Protein AF-A0A0H1B875-F1 (afdb_monomer)

Sequence (228 aa):
MAQLRRIASRLDGTASMSPNTEYAKPYLASLSTAKDALRDPAKSSTPISKKVLSEIFSDNTGLTDAVPGAARPYVLTTFRNNVAAISLDDPQSITKGVLALCDRVRDVDLFGLGICLENREGRPALVRLVTRDLIEARQQQAEQHLERQRAKEQQRRKELEKLEKGKMSPLEMFRTNEFKRLNSSLPGPSDYIVDGVFSIITWNLALLVSYSQPISEAEEMSFPDVGA

Foldseek 3Di:
DVVVVVVVVVVVPDPDPPPLNVLVVLLVLLQLQLLCQLLVCLVVPDQDDPVSNVVSVVVSVVSQVPDPPVSRPPLVVVLVVQLVVPPDPDSVVNSVSSVVSSCCSQPPVQVVVQWHWQDDPPDGTDIDGHDPVNVVVVVVVVVVVVVVVVVVVVVVVVVVVVVVVVPDDPVVVCVDPVNVVVVVPDDDPVVPPPPVVVVVVVVVVVVVVPPDDDDDDDDDDDDDDDDD

Mean predicted aligned error: 17.8 Å

Nearest PDB structures (foldseek):
  5m4y-assembly1_A  TM=2.889E-01  e=3.962E+00  Saccharomyces cerevisiae S288C
  5m4y-assembly3_E  TM=2.858E-01  e=5.311E+00  Saccharomyces cerevisiae S288C
  5lg4-assembly1_A  TM=3.156E-01  e=8.004E+00  Saccharomyces cerevisiae S288C

Secondary structure (DSSP, 8-state):
-HHHHHHHTTSSS-----HHHHHHHHHHHHHHHHHHHHHHHHHTTPPPPHHHHHHHHHHTTTTTTTS-TTSS-HHHHHHHHHHHH---S-HHHHHHHHHHHHHHIIIIIHHHTTEEEEEETTEEEEEEEPPHHHHHHHHHHHHHHHHHHHHHHHHHHHHHHHHHHHHS-HHHHTTSHHHHHHHHHSPPTTTTHHHHHHHHHHHHHHHHHTT-----------------

Structure (mmCIF, N/CA/C/O backbone):
data_AF-A0A0H1B875-F1
#
_entry.id   AF-A0A0H1B875-F1
#
loop_
_atom_site.group_PDB
_atom_site.id
_atom_site.type_symbol
_atom_site.label_atom_id
_atom_site.label_alt_id
_atom_site.label_comp_id
_atom_site.label_asym_id
_atom_site.label_entity_id
_atom_site.label_seq_id
_atom_site.pdbx_PDB_ins_code
_atom_site.Cartn_x
_atom_site.Cartn_y
_atom_site.Cartn_z
_atom_site.occupancy
_atom_site.B_iso_or_equiv
_atom_site.auth_seq_id
_atom_site.auth_comp_id
_atom_site.auth_asym_id
_atom_site.auth_atom_id
_atom_site.pdbx_PDB_model_num
ATOM 1 N N . MET A 1 1 ? -33.260 -19.668 -41.330 1.00 52.97 1 MET A N 1
ATOM 2 C CA . MET A 1 1 ? -32.751 -20.090 -40.001 1.00 52.97 1 MET A CA 1
ATOM 3 C C . MET A 1 1 ? -31.384 -20.796 -40.023 1.00 52.97 1 MET A C 1
ATOM 5 O O . MET A 1 1 ? -30.679 -20.702 -39.030 1.00 52.97 1 MET A O 1
ATOM 9 N N . ALA A 1 2 ? -30.946 -21.450 -41.114 1.00 53.59 2 ALA A N 1
ATOM 10 C CA . ALA A 1 2 ? -29.645 -22.147 -41.144 1.00 53.59 2 ALA A CA 1
ATOM 11 C C . ALA A 1 2 ? -28.411 -21.244 -41.389 1.00 53.59 2 ALA A C 1
ATOM 13 O O . ALA A 1 2 ? -27.310 -21.590 -40.971 1.00 53.59 2 ALA A O 1
ATOM 14 N N . GLN A 1 3 ? -28.571 -20.071 -42.017 1.00 52.66 3 GLN A N 1
ATOM 15 C CA . GLN A 1 3 ? -27.433 -19.182 -42.307 1.00 52.66 3 GLN A CA 1
ATOM 16 C C . GLN A 1 3 ? -26.970 -18.328 -41.115 1.00 52.66 3 GLN A C 1
ATOM 18 O O . GLN A 1 3 ? -25.795 -17.983 -41.040 1.00 52.66 3 GLN A O 1
ATOM 23 N N . LEU A 1 4 ? -27.841 -18.067 -40.134 1.00 49.88 4 LEU A N 1
ATOM 24 C CA . LEU A 1 4 ? -27.489 -17.265 -38.953 1.00 49.88 4 LEU A CA 1
ATOM 25 C C . LEU A 1 4 ? -26.620 -18.031 -37.936 1.00 49.88 4 LEU A C 1
ATOM 27 O O . LEU A 1 4 ? -25.826 -17.417 -37.231 1.00 49.88 4 LEU A O 1
ATOM 31 N N . ARG A 1 5 ? -26.670 -19.374 -37.910 1.00 54.28 5 ARG A N 1
ATOM 32 C CA . ARG A 1 5 ? -25.776 -20.186 -37.056 1.00 54.28 5 ARG A CA 1
ATOM 33 C C . ARG A 1 5 ? -24.321 -20.199 -37.532 1.00 54.28 5 ARG A C 1
ATOM 35 O O . ARG A 1 5 ? -23.424 -20.304 -36.705 1.00 54.28 5 ARG A O 1
ATOM 42 N N . ARG A 1 6 ? -24.078 -20.059 -38.841 1.00 51.22 6 ARG A N 1
ATOM 43 C CA . ARG A 1 6 ? -22.721 -20.078 -39.420 1.00 51.22 6 ARG A CA 1
ATOM 44 C C . ARG A 1 6 ? -21.946 -18.781 -39.144 1.00 51.22 6 ARG A C 1
ATOM 46 O O . ARG A 1 6 ? -20.720 -18.790 -39.171 1.00 51.22 6 ARG A O 1
ATOM 53 N N . ILE A 1 7 ? -22.654 -17.685 -38.863 1.00 51.84 7 ILE A N 1
ATOM 54 C CA . ILE A 1 7 ? -22.049 -16.416 -38.434 1.00 51.84 7 ILE A CA 1
ATOM 55 C C . ILE A 1 7 ? -21.687 -16.485 -36.942 1.00 51.84 7 ILE A C 1
ATOM 57 O O . ILE A 1 7 ? -20.599 -16.060 -36.569 1.00 51.84 7 ILE A O 1
ATOM 61 N N . ALA A 1 8 ? -22.534 -17.107 -36.112 1.00 50.22 8 ALA A N 1
ATOM 62 C CA . ALA A 1 8 ? -22.271 -17.272 -34.680 1.00 50.22 8 ALA A CA 1
ATOM 63 C C . ALA A 1 8 ? -21.038 -18.152 -34.394 1.00 50.22 8 ALA A C 1
ATOM 65 O O . ALA A 1 8 ? -20.195 -17.773 -33.592 1.00 50.22 8 ALA A O 1
ATOM 66 N N . SER A 1 9 ? -20.848 -19.261 -35.121 1.00 49.34 9 SER A N 1
ATOM 67 C CA . SER A 1 9 ? -19.682 -20.143 -34.924 1.00 49.34 9 SER A CA 1
ATOM 68 C C . SER A 1 9 ? -18.353 -19.570 -35.439 1.00 49.34 9 SER A C 1
ATOM 70 O O . SER A 1 9 ? -17.318 -20.217 -35.312 1.00 49.34 9 SER A O 1
ATOM 72 N N . ARG A 1 10 ? -18.367 -18.392 -36.079 1.00 46.91 10 ARG A N 1
ATOM 73 C CA . ARG A 1 10 ? -17.162 -17.715 -36.586 1.00 46.91 10 ARG A CA 1
ATOM 74 C C . ARG A 1 10 ? -16.617 -16.666 -35.612 1.00 46.91 10 ARG A C 1
ATOM 76 O O . ARG A 1 10 ? -15.534 -16.146 -35.858 1.00 46.91 10 ARG A O 1
ATOM 83 N N . LEU A 1 11 ? -17.344 -16.373 -34.531 1.00 49.38 11 LEU A N 1
ATOM 84 C CA . LEU A 1 11 ? -16.954 -15.388 -33.517 1.00 49.38 11 LEU A CA 1
ATOM 85 C C . LEU A 1 11 ? -16.210 -15.999 -32.315 1.00 49.38 11 LEU A C 1
ATOM 87 O O . LEU A 1 11 ? -15.581 -15.255 -31.573 1.00 49.38 11 LEU A O 1
ATOM 91 N N . ASP A 1 12 ? -16.175 -17.328 -32.184 1.00 45.97 12 ASP A N 1
ATOM 92 C CA . ASP A 1 12 ? -15.502 -18.010 -31.063 1.00 45.97 12 ASP A CA 1
ATOM 93 C C . ASP A 1 12 ? -14.027 -18.383 -31.343 1.00 45.97 12 ASP A C 1
ATOM 95 O O . ASP A 1 12 ? -13.384 -19.049 -30.537 1.00 45.97 12 ASP A O 1
ATOM 99 N N . GLY A 1 13 ? -13.465 -17.977 -32.489 1.00 46.09 13 GLY A N 1
ATOM 100 C CA . GLY A 1 13 ? -12.175 -18.497 -32.972 1.00 46.09 13 GLY A CA 1
ATOM 101 C C . GLY A 1 13 ? -10.940 -17.622 -32.754 1.00 46.09 13 GLY A C 1
ATOM 102 O O . GLY A 1 13 ? -9.831 -18.144 -32.728 1.00 46.09 13 GLY A O 1
ATOM 103 N N . THR A 1 14 ? -11.084 -16.308 -32.597 1.00 45.50 14 THR A N 1
ATOM 104 C CA . THR A 1 14 ? -9.949 -15.399 -32.373 1.00 45.50 14 THR A CA 1
ATOM 105 C C . THR A 1 14 ? -10.450 -14.176 -31.623 1.00 45.50 14 THR A C 1
ATOM 107 O O . THR A 1 14 ? -10.724 -13.135 -32.222 1.00 45.50 14 THR A O 1
ATOM 110 N N . ALA A 1 15 ? -10.585 -14.291 -30.301 1.00 44.59 15 ALA A N 1
ATOM 111 C CA . ALA A 1 15 ? -10.550 -13.111 -29.452 1.00 44.59 15 ALA A CA 1
ATOM 112 C C . ALA A 1 15 ? -9.170 -12.479 -29.654 1.00 44.59 15 ALA A C 1
ATOM 114 O O . ALA A 1 15 ? -8.168 -12.905 -29.082 1.00 44.59 15 ALA A O 1
ATOM 115 N N . SER A 1 16 ? -9.134 -11.526 -30.580 1.00 42.84 16 SER A N 1
ATOM 116 C CA . SER A 1 16 ? -8.031 -10.632 -30.861 1.00 42.84 16 SER A CA 1
ATOM 117 C C . SER A 1 16 ? -7.380 -10.221 -29.550 1.00 42.84 16 SER A C 1
ATOM 119 O O . SER A 1 16 ? -8.004 -9.548 -28.724 1.00 42.84 16 SER A O 1
ATOM 121 N N . MET A 1 17 ? -6.127 -10.626 -29.370 1.00 44.22 17 MET A N 1
ATOM 122 C CA . MET A 1 17 ? -5.219 -9.994 -28.431 1.00 44.22 17 MET A CA 1
ATOM 123 C C . MET A 1 17 ? -5.308 -8.497 -28.732 1.00 44.22 17 MET A C 1
ATOM 125 O O . MET A 1 17 ? -4.966 -8.072 -29.834 1.00 44.22 17 MET A O 1
ATOM 129 N N . SER A 1 18 ? -5.933 -7.729 -27.837 1.00 49.12 18 SER A N 1
ATOM 130 C CA . SER A 1 18 ? -6.211 -6.325 -28.122 1.00 49.12 18 SER A CA 1
ATOM 131 C C . SER A 1 18 ? -4.885 -5.634 -28.473 1.00 49.12 18 SER A C 1
ATOM 133 O O . SER A 1 18 ? -3.899 -5.875 -27.770 1.00 49.12 18 SER A O 1
ATOM 135 N N . PRO A 1 19 ? -4.814 -4.805 -29.532 1.00 46.91 19 PRO A N 1
ATOM 136 C CA . PRO A 1 19 ? -3.560 -4.172 -29.951 1.00 46.91 19 PRO A CA 1
ATOM 137 C C . PRO A 1 19 ? -2.889 -3.405 -28.799 1.00 46.91 19 PRO A C 1
ATOM 139 O O . PRO A 1 19 ? -1.669 -3.356 -28.702 1.00 46.91 19 PRO A O 1
ATOM 142 N N . ASN A 1 20 ? -3.677 -2.921 -27.836 1.00 55.94 20 ASN A N 1
ATOM 143 C CA . ASN A 1 20 ? -3.205 -2.242 -26.630 1.00 55.94 20 ASN A CA 1
ATOM 144 C C . ASN A 1 20 ? -2.382 -3.132 -25.676 1.00 55.94 20 ASN A C 1
ATOM 146 O O . ASN A 1 20 ? -1.564 -2.617 -24.914 1.00 55.94 20 ASN A O 1
ATOM 150 N N . THR A 1 21 ? -2.564 -4.456 -25.693 1.00 61.94 21 THR A N 1
ATOM 151 C CA . THR A 1 21 ? -1.859 -5.369 -24.780 1.00 61.94 21 THR A CA 1
ATOM 152 C C . THR A 1 21 ? -0.384 -5.523 -25.145 1.00 61.94 21 THR A C 1
ATOM 154 O O . THR A 1 21 ? 0.445 -5.645 -24.245 1.00 61.94 21 THR A O 1
ATOM 157 N N . GLU A 1 22 ? -0.023 -5.508 -26.432 1.00 64.75 22 GLU A N 1
ATOM 158 C CA . GLU A 1 22 ? 1.384 -5.642 -26.842 1.00 64.75 22 GLU A CA 1
ATOM 159 C C . GLU A 1 22 ? 2.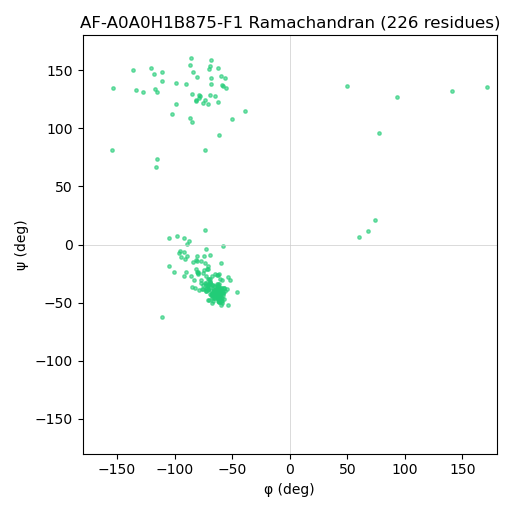204 -4.399 -26.503 1.00 64.75 22 GLU A C 1
ATOM 161 O O . GLU A 1 22 ? 3.310 -4.529 -25.980 1.00 64.75 22 GLU A O 1
ATOM 166 N N . TYR A 1 23 ? 1.626 -3.209 -26.677 1.00 72.38 23 TYR A N 1
ATOM 167 C CA . TYR A 1 23 ? 2.275 -1.956 -26.292 1.00 72.38 23 TYR A CA 1
ATOM 168 C C . TYR A 1 23 ? 2.389 -1.789 -24.773 1.00 72.38 23 TYR A C 1
ATOM 170 O O . TYR A 1 23 ? 3.348 -1.190 -24.306 1.00 72.38 23 TYR A O 1
ATOM 178 N N . ALA A 1 24 ? 1.467 -2.343 -23.976 1.00 75.12 24 ALA A N 1
ATOM 179 C CA . ALA A 1 24 ? 1.481 -2.194 -22.516 1.00 75.12 24 ALA A CA 1
ATOM 180 C C . ALA A 1 24 ? 2.583 -3.009 -21.808 1.00 75.12 24 ALA A C 1
ATOM 182 O O . ALA A 1 24 ? 3.120 -2.570 -20.789 1.00 75.12 24 ALA A O 1
ATOM 183 N N . LYS A 1 25 ? 2.939 -4.188 -22.338 1.00 79.50 25 LYS A N 1
ATOM 184 C CA . LYS A 1 25 ? 3.943 -5.101 -21.753 1.00 79.50 25 LYS A CA 1
ATOM 185 C C . LYS A 1 25 ? 5.304 -4.442 -21.462 1.00 79.50 25 LYS A C 1
ATOM 187 O O . LYS A 1 25 ? 5.754 -4.562 -20.320 1.00 79.50 25 LYS A O 1
ATOM 192 N N . PRO A 1 26 ? 5.963 -3.746 -22.413 1.00 81.44 26 PRO A N 1
ATOM 193 C CA . PRO A 1 26 ? 7.256 -3.111 -22.151 1.00 81.44 26 PRO A CA 1
ATOM 194 C C . PRO A 1 26 ? 7.161 -2.028 -21.074 1.00 81.44 26 PRO A C 1
ATOM 196 O O . PRO A 1 26 ? 8.059 -1.914 -20.241 1.00 81.44 26 PRO A O 1
ATOM 199 N N . TYR A 1 27 ? 6.054 -1.283 -21.014 1.00 79.44 27 TYR A N 1
ATOM 200 C CA . TYR A 1 27 ? 5.882 -0.281 -19.968 1.00 79.44 27 TYR A CA 1
ATOM 201 C C . TYR A 1 27 ? 5.700 -0.901 -18.590 1.00 79.44 27 TYR A C 1
ATOM 203 O O . TYR A 1 27 ? 6.311 -0.424 -17.637 1.00 79.44 27 TYR A O 1
ATOM 211 N N . LEU A 1 28 ? 4.903 -1.964 -18.473 1.00 82.56 28 LEU A N 1
ATOM 212 C CA . LEU A 1 28 ? 4.731 -2.680 -17.209 1.00 82.56 28 LEU A CA 1
ATOM 213 C C . LEU A 1 28 ? 6.051 -3.285 -16.730 1.00 82.56 28 LEU A C 1
ATOM 215 O O . LEU A 1 28 ? 6.360 -3.191 -15.545 1.00 82.56 28 LEU A O 1
ATOM 219 N N . ALA A 1 29 ? 6.851 -3.835 -17.648 1.00 82.75 29 ALA A N 1
ATOM 220 C CA . ALA A 1 29 ? 8.193 -4.313 -17.338 1.00 82.75 29 ALA A CA 1
ATOM 221 C C . ALA A 1 29 ? 9.087 -3.166 -16.840 1.00 82.75 29 ALA A C 1
ATOM 223 O O . ALA A 1 29 ? 9.666 -3.280 -15.766 1.00 82.75 29 ALA A O 1
ATOM 224 N N . SER A 1 30 ? 9.123 -2.029 -17.547 1.00 84.19 30 SER A N 1
ATOM 225 C CA . SER A 1 30 ? 9.913 -0.859 -17.130 1.00 84.19 30 SER A CA 1
ATOM 226 C C . SER A 1 30 ? 9.472 -0.288 -15.777 1.00 84.19 30 SER A C 1
ATOM 228 O O . SER A 1 30 ? 10.308 0.046 -14.943 1.00 84.19 30 SER A O 1
ATOM 230 N N . LEU A 1 31 ? 8.160 -0.230 -15.524 1.00 84.75 31 LEU A N 1
ATOM 231 C CA . LEU A 1 31 ? 7.590 0.231 -14.263 1.00 84.75 31 LEU A CA 1
ATOM 232 C C . LEU A 1 31 ? 7.948 -0.731 -13.129 1.00 84.75 31 LEU A C 1
ATOM 234 O O . LEU A 1 31 ? 8.318 -0.279 -12.049 1.00 84.75 31 LEU A O 1
ATOM 238 N N . SER A 1 32 ? 7.858 -2.043 -13.374 1.00 86.50 32 SER A N 1
ATOM 239 C CA . SER A 1 32 ? 8.252 -3.052 -12.393 1.00 86.50 32 SER A CA 1
ATOM 240 C C . SER A 1 32 ? 9.731 -2.933 -12.057 1.00 86.50 32 SER A C 1
ATOM 242 O O . SER A 1 32 ? 10.054 -2.839 -10.879 1.00 86.50 32 SER A O 1
ATOM 244 N N . THR A 1 33 ? 10.606 -2.860 -13.065 1.00 86.19 33 THR A N 1
ATOM 245 C CA . THR A 1 33 ? 12.055 -2.715 -12.874 1.00 86.19 33 THR A CA 1
ATOM 246 C C . THR A 1 33 ? 12.394 -1.441 -12.107 1.00 86.19 33 THR A C 1
ATOM 248 O O . THR A 1 33 ? 13.113 -1.510 -11.116 1.00 86.19 33 THR A O 1
ATOM 251 N N . ALA A 1 34 ? 11.833 -0.291 -12.496 1.00 84.06 34 ALA A N 1
ATOM 252 C CA . ALA A 1 34 ? 12.068 0.975 -11.802 1.00 84.06 34 ALA A CA 1
ATOM 253 C C . ALA A 1 34 ? 11.581 0.931 -10.343 1.00 84.06 34 ALA A C 1
ATOM 255 O O . ALA A 1 34 ? 12.259 1.407 -9.437 1.00 84.06 34 ALA A O 1
ATOM 256 N N . LYS A 1 35 ? 10.414 0.327 -10.094 1.00 85.94 35 LYS A N 1
ATOM 257 C CA . LYS A 1 35 ? 9.855 0.173 -8.746 1.00 85.94 35 LYS A CA 1
ATOM 258 C C . LYS A 1 35 ? 10.688 -0.792 -7.892 1.00 85.94 35 LYS A C 1
ATOM 260 O O . LYS A 1 35 ? 10.937 -0.495 -6.726 1.00 85.94 35 LYS A O 1
ATOM 265 N N . ASP A 1 36 ? 11.120 -1.925 -8.443 1.00 86.00 36 ASP A N 1
ATOM 266 C CA . ASP A 1 36 ? 11.951 -2.907 -7.735 1.00 86.00 36 ASP A CA 1
ATOM 267 C C . ASP A 1 36 ? 13.343 -2.316 -7.420 1.00 86.00 36 ASP A C 1
ATOM 269 O O . ASP A 1 36 ? 13.780 -2.377 -6.271 1.00 86.00 36 ASP A O 1
ATOM 273 N N . ALA A 1 37 ? 13.949 -1.582 -8.364 1.00 84.44 37 ALA A N 1
ATOM 274 C CA . ALA A 1 37 ? 15.217 -0.868 -8.171 1.00 84.44 37 ALA A CA 1
ATOM 275 C C . ALA A 1 37 ? 15.172 0.192 -7.056 1.00 84.44 37 ALA A C 1
ATOM 277 O O . ALA A 1 37 ? 16.186 0.447 -6.415 1.00 84.44 37 ALA A O 1
ATOM 278 N N . LEU A 1 38 ? 14.010 0.800 -6.791 1.00 84.00 38 LEU A N 1
ATOM 279 C CA . LEU A 1 38 ? 13.820 1.715 -5.658 1.00 84.00 38 LEU A CA 1
ATOM 280 C C . LEU A 1 38 ? 13.523 0.988 -4.343 1.00 84.00 38 LEU A C 1
ATOM 282 O O . LEU A 1 38 ? 13.848 1.479 -3.262 1.00 84.00 38 LEU A O 1
ATOM 286 N N . ARG A 1 39 ? 12.868 -0.171 -4.420 1.00 84.88 39 ARG A N 1
ATOM 287 C CA . ARG A 1 39 ? 12.392 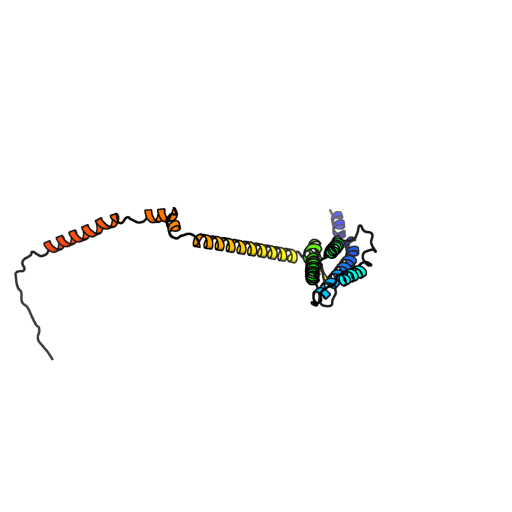-0.910 -3.249 1.00 84.88 39 ARG A CA 1
ATOM 288 C C . ARG A 1 39 ? 13.483 -1.758 -2.606 1.00 84.88 39 ARG A C 1
ATOM 290 O O . ARG A 1 39 ? 13.515 -1.855 -1.382 1.00 84.88 39 ARG A O 1
ATOM 297 N N . ASP A 1 40 ? 14.357 -2.363 -3.397 1.00 84.38 40 ASP A N 1
ATOM 298 C CA . ASP A 1 40 ? 15.460 -3.186 -2.900 1.00 84.38 40 ASP A CA 1
ATOM 299 C C . ASP A 1 40 ? 16.451 -2.406 -2.014 1.00 84.38 40 ASP A C 1
ATOM 301 O O . ASP A 1 40 ? 16.675 -2.847 -0.882 1.00 84.38 40 ASP A O 1
ATOM 305 N N . PRO A 1 41 ? 16.951 -1.211 -2.401 1.00 81.88 41 PRO A N 1
ATOM 306 C CA . PRO A 1 41 ? 17.798 -0.406 -1.517 1.00 81.88 41 PRO A CA 1
ATOM 307 C C . PRO A 1 41 ? 17.033 0.146 -0.305 1.00 81.88 41 PRO A C 1
ATOM 309 O O . PRO A 1 41 ? 17.616 0.365 0.755 1.00 81.88 41 PRO A O 1
ATOM 312 N N . ALA A 1 42 ? 15.717 0.351 -0.428 1.00 81.69 42 ALA A N 1
ATOM 313 C CA . ALA A 1 42 ? 14.889 0.791 0.693 1.00 81.69 42 ALA A CA 1
ATOM 314 C C . ALA A 1 42 ? 14.714 -0.307 1.757 1.00 81.69 42 ALA A C 1
ATOM 316 O O . ALA A 1 42 ? 14.560 -0.004 2.940 1.00 81.69 42 ALA A O 1
ATOM 317 N N . LYS A 1 43 ? 14.743 -1.584 1.353 1.00 81.81 43 LYS A N 1
ATOM 318 C CA . LYS A 1 43 ? 14.670 -2.733 2.268 1.00 81.81 43 LYS A CA 1
ATOM 319 C C . LYS A 1 43 ? 15.987 -3.008 2.985 1.00 81.81 43 LYS A C 1
ATOM 321 O O . LYS A 1 43 ? 15.952 -3.479 4.117 1.00 81.81 43 LYS A O 1
ATOM 326 N N . SER A 1 44 ? 17.133 -2.716 2.370 1.00 77.75 44 SER A N 1
ATOM 327 C CA . SER A 1 44 ? 18.459 -3.011 2.936 1.00 77.75 44 SER A CA 1
ATOM 328 C C . SER A 1 44 ? 18.879 -2.097 4.099 1.00 77.75 44 SER A C 1
ATOM 330 O O . SER A 1 44 ? 20.037 -2.115 4.500 1.00 77.75 44 SER A O 1
ATOM 332 N N . SER A 1 45 ? 17.960 -1.307 4.673 1.00 65.44 45 SER A N 1
ATOM 333 C CA . SER A 1 45 ? 18.185 -0.379 5.798 1.00 65.44 45 SER A CA 1
ATOM 334 C C . SER A 1 45 ? 19.228 0.728 5.549 1.00 65.44 45 SER A C 1
ATOM 336 O O . SER A 1 45 ? 19.547 1.496 6.459 1.00 65.44 45 SER A O 1
ATOM 338 N N . THR A 1 46 ? 19.745 0.852 4.327 1.00 70.75 46 THR A N 1
ATOM 339 C CA . THR A 1 46 ? 20.693 1.893 3.924 1.00 70.75 46 THR A CA 1
ATOM 340 C C . THR A 1 46 ? 19.945 3.170 3.526 1.00 70.75 46 THR A C 1
ATOM 342 O O . THR A 1 46 ? 19.018 3.088 2.717 1.00 70.75 46 THR A O 1
ATOM 345 N N . PRO A 1 47 ? 20.311 4.354 4.053 1.00 66.06 47 PRO A N 1
ATOM 346 C CA . PRO A 1 47 ? 19.646 5.608 3.707 1.00 66.06 47 PRO A CA 1
ATOM 347 C C . PRO A 1 47 ? 19.811 5.914 2.214 1.00 66.06 47 PRO A C 1
ATOM 349 O O . PRO A 1 47 ? 20.930 6.021 1.711 1.00 66.06 47 PRO A O 1
ATOM 352 N N . ILE A 1 48 ? 18.693 6.068 1.504 1.00 71.56 48 ILE A N 1
ATOM 353 C CA . ILE A 1 48 ? 18.703 6.392 0.078 1.00 71.56 48 ILE A CA 1
ATOM 354 C C . ILE A 1 48 ? 19.069 7.870 -0.084 1.00 71.56 48 ILE A C 1
ATOM 356 O O . ILE A 1 48 ? 18.393 8.757 0.433 1.00 71.56 48 ILE A O 1
ATOM 360 N N . SER A 1 49 ? 20.143 8.143 -0.826 1.00 72.00 49 SER A N 1
ATOM 361 C CA . SER A 1 49 ? 20.508 9.504 -1.223 1.00 72.00 49 SER A CA 1
ATOM 362 C C . SER A 1 49 ? 19.739 9.932 -2.474 1.00 72.00 49 SER A C 1
ATOM 364 O O . SER A 1 49 ? 19.506 9.132 -3.380 1.00 72.00 49 SER A O 1
ATOM 366 N N . LYS A 1 50 ? 19.439 11.231 -2.587 1.00 72.81 50 LYS A N 1
ATOM 367 C CA . LYS A 1 50 ? 18.851 11.851 -3.787 1.00 72.81 50 LYS A CA 1
ATOM 368 C C . LYS A 1 50 ? 19.628 11.532 -5.076 1.00 72.81 50 LYS A C 1
ATOM 370 O O . LYS A 1 50 ? 19.017 11.416 -6.132 1.00 72.81 50 LYS A O 1
ATOM 375 N N . LYS A 1 51 ? 20.951 11.335 -4.980 1.00 76.12 51 LYS A N 1
ATOM 376 C CA . LYS A 1 51 ? 21.814 10.955 -6.114 1.00 76.12 51 LYS A CA 1
ATOM 377 C C . LYS A 1 51 ? 21.467 9.572 -6.673 1.00 76.12 51 LYS A C 1
ATOM 379 O O . LYS A 1 51 ? 21.330 9.423 -7.882 1.00 76.12 51 LYS A O 1
ATOM 384 N N . VAL A 1 52 ? 21.244 8.607 -5.781 1.00 77.81 52 VAL A N 1
ATOM 385 C CA . VAL A 1 52 ? 20.863 7.231 -6.133 1.00 77.81 52 VAL A CA 1
ATOM 386 C C . VAL A 1 52 ? 19.496 7.224 -6.813 1.00 77.81 52 VAL A C 1
ATOM 388 O O . VAL A 1 52 ? 19.309 6.550 -7.818 1.00 77.81 52 VAL A O 1
ATOM 391 N N . LEU A 1 53 ? 18.554 8.039 -6.324 1.00 75.62 53 LEU A N 1
ATOM 392 C CA . LEU A 1 53 ? 17.256 8.199 -6.980 1.00 75.62 53 LEU A CA 1
ATOM 393 C C . LEU A 1 53 ? 17.420 8.723 -8.412 1.00 75.62 53 LEU A C 1
ATOM 395 O O . LEU A 1 53 ? 16.911 8.104 -9.341 1.00 75.62 53 LEU A O 1
ATOM 399 N N . SER A 1 54 ? 18.153 9.823 -8.615 1.00 76.25 54 SER A N 1
ATOM 400 C CA . SER A 1 54 ? 18.350 10.392 -9.958 1.00 76.25 54 SER A CA 1
ATOM 401 C C . SER A 1 54 ? 19.072 9.452 -10.930 1.00 76.25 54 SER A C 1
ATOM 403 O O . SER A 1 54 ? 18.754 9.456 -12.118 1.00 76.25 54 SER A O 1
ATOM 405 N N . GLU A 1 55 ? 20.004 8.636 -10.438 1.00 80.81 55 GLU A N 1
ATOM 406 C CA . GLU A 1 55 ? 20.730 7.640 -11.232 1.00 80.81 55 GLU A CA 1
ATOM 407 C C . GLU A 1 55 ? 19.789 6.520 -11.698 1.00 80.81 55 GLU A C 1
ATOM 409 O O . GLU A 1 55 ? 19.634 6.308 -12.900 1.00 80.81 55 GLU A O 1
ATOM 414 N N . ILE A 1 56 ? 19.015 5.937 -10.772 1.00 77.19 56 ILE A N 1
ATOM 415 C CA . ILE A 1 56 ? 18.015 4.901 -11.083 1.00 77.19 56 ILE A CA 1
ATOM 416 C C . ILE A 1 56 ? 17.006 5.393 -12.131 1.00 77.19 56 ILE A C 1
ATOM 418 O O . ILE A 1 56 ? 16.618 4.641 -13.026 1.00 77.19 56 ILE A O 1
ATOM 422 N N . PHE A 1 57 ? 16.563 6.651 -12.058 1.00 71.31 57 PHE A N 1
ATOM 423 C CA . PHE A 1 57 ? 15.640 7.181 -13.067 1.00 71.31 57 PHE A CA 1
ATOM 424 C C . PHE A 1 57 ? 16.294 7.411 -14.425 1.00 71.31 57 PHE A C 1
ATOM 426 O O . PHE A 1 57 ? 15.626 7.169 -15.430 1.00 71.31 57 PHE A O 1
ATOM 433 N N . SER A 1 58 ? 17.562 7.827 -14.455 1.00 72.69 58 SER A N 1
ATOM 434 C CA . SER A 1 58 ? 18.309 8.074 -15.695 1.00 72.69 58 SER A CA 1
ATOM 435 C C . SER A 1 58 ? 18.513 6.784 -16.497 1.00 72.69 58 SER A C 1
ATOM 437 O O . SER A 1 58 ? 18.302 6.768 -17.713 1.00 72.69 58 SER A O 1
ATOM 439 N N . ASP A 1 59 ? 18.789 5.673 -15.815 1.00 69.44 59 ASP A N 1
ATOM 440 C CA . ASP A 1 59 ? 18.970 4.360 -16.449 1.00 69.44 59 ASP A CA 1
ATOM 441 C C . ASP A 1 59 ? 17.661 3.799 -17.030 1.00 69.44 59 ASP A C 1
ATOM 443 O O . ASP A 1 59 ? 17.643 3.138 -18.069 1.00 69.44 59 ASP A O 1
ATOM 447 N N . ASN A 1 60 ? 16.526 4.112 -16.399 1.00 64.19 60 ASN A N 1
ATOM 448 C 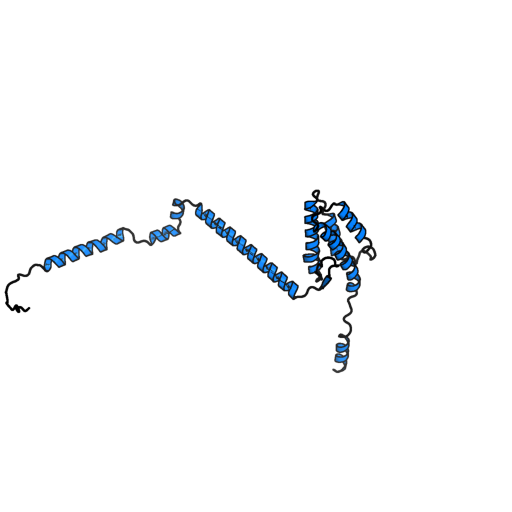CA . ASN A 1 60 ? 15.205 3.630 -16.811 1.00 64.19 60 ASN A CA 1
ATOM 449 C C . ASN A 1 60 ? 14.495 4.551 -17.831 1.00 64.19 60 ASN A C 1
ATOM 451 O O . ASN A 1 60 ? 13.370 4.260 -18.254 1.00 64.19 60 ASN A O 1
ATOM 455 N N . THR A 1 61 ? 15.111 5.666 -18.246 1.00 57.19 61 THR A N 1
ATOM 456 C CA . THR A 1 61 ? 14.527 6.616 -19.217 1.00 57.19 61 THR A CA 1
ATOM 457 C C . THR A 1 61 ? 14.514 6.073 -20.647 1.00 57.19 61 THR A C 1
ATOM 459 O O . THR A 1 61 ? 13.515 6.237 -21.356 1.00 57.19 61 THR A O 1
ATOM 462 N N . GLY A 1 62 ? 15.567 5.348 -21.042 1.00 55.66 62 GLY A N 1
ATOM 463 C CA . GLY A 1 62 ? 15.797 4.927 -22.431 1.00 55.66 62 GLY A CA 1
ATOM 464 C C . GLY A 1 62 ? 14.720 4.011 -23.023 1.00 55.66 62 GLY A C 1
ATOM 465 O O . GLY A 1 62 ? 14.477 4.039 -24.225 1.00 55.66 62 GLY A O 1
ATOM 466 N N . LEU A 1 63 ? 14.003 3.251 -22.190 1.00 50.81 63 LEU A N 1
ATOM 467 C CA . LEU A 1 63 ? 12.940 2.339 -22.635 1.00 50.81 63 LEU A CA 1
ATOM 468 C C . LEU A 1 63 ? 11.595 3.042 -22.896 1.00 50.81 63 LEU A C 1
ATOM 470 O O . LEU A 1 63 ? 10.695 2.457 -23.492 1.00 50.81 63 LEU A O 1
ATOM 474 N N . THR A 1 64 ? 11.436 4.291 -22.447 1.00 54.78 64 THR A N 1
ATOM 475 C CA . THR A 1 64 ? 10.133 4.984 -22.408 1.00 54.78 64 THR A CA 1
ATOM 476 C C . THR A 1 64 ? 9.952 6.042 -23.491 1.00 54.78 64 THR A C 1
ATOM 478 O O . THR A 1 64 ? 8.818 6.412 -23.798 1.00 54.78 64 THR A O 1
ATOM 481 N N . ASP A 1 65 ? 11.052 6.498 -24.094 1.00 56.81 65 ASP A N 1
ATOM 482 C CA . ASP A 1 65 ? 11.053 7.531 -25.136 1.00 56.81 65 ASP A CA 1
ATOM 483 C C . ASP A 1 65 ? 10.898 6.969 -26.557 1.00 56.81 65 ASP A C 1
ATOM 485 O O . ASP A 1 65 ? 10.617 7.720 -27.487 1.00 56.81 65 ASP A O 1
ATOM 489 N N . ALA A 1 66 ? 10.983 5.646 -26.722 1.00 54.53 66 ALA A N 1
ATOM 490 C CA . ALA A 1 66 ? 10.868 4.969 -28.015 1.00 54.53 66 ALA A CA 1
ATOM 491 C C . ALA A 1 66 ? 9.452 5.000 -28.634 1.00 54.53 66 ALA A C 1
ATOM 493 O O . ALA A 1 66 ? 9.282 4.621 -29.790 1.00 54.53 66 ALA A O 1
ATOM 494 N N . VAL A 1 67 ? 8.429 5.447 -27.895 1.00 52.34 67 VAL A N 1
ATOM 495 C CA . VAL A 1 67 ? 7.041 5.527 -28.375 1.00 52.34 67 VAL A CA 1
ATOM 496 C C . VAL A 1 67 ? 6.495 6.945 -28.141 1.00 52.34 67 VAL A C 1
ATOM 498 O O . VAL A 1 67 ? 6.634 7.475 -27.030 1.00 52.34 67 VAL A O 1
ATOM 501 N N . PRO A 1 68 ? 5.872 7.581 -29.154 1.00 52.78 68 PRO A N 1
ATOM 502 C CA . PRO A 1 68 ? 5.406 8.962 -29.072 1.00 52.78 68 PRO A CA 1
ATOM 503 C C . PRO A 1 68 ? 4.386 9.178 -27.942 1.00 52.78 68 PRO A C 1
ATOM 505 O O . PRO A 1 68 ? 3.558 8.319 -27.635 1.00 52.78 68 PRO A O 1
ATOM 508 N N . GLY A 1 69 ? 4.463 10.363 -27.324 1.00 53.44 69 GLY A N 1
ATOM 509 C CA . GLY A 1 69 ? 3.910 10.720 -26.008 1.00 53.44 69 GLY A CA 1
ATOM 510 C C . GLY A 1 69 ? 2.402 10.562 -25.773 1.00 53.44 69 GLY A C 1
ATOM 511 O O . GLY A 1 69 ? 1.963 10.788 -24.651 1.00 53.44 69 GLY A O 1
ATOM 512 N N . ALA A 1 70 ? 1.620 10.133 -26.764 1.00 53.31 70 ALA A N 1
ATOM 513 C CA . ALA A 1 70 ? 0.200 9.815 -26.600 1.00 53.31 70 ALA A CA 1
ATOM 514 C C . ALA A 1 70 ? -0.054 8.408 -26.014 1.00 53.31 70 ALA A C 1
ATOM 516 O O . ALA A 1 70 ? -1.119 8.171 -25.454 1.00 53.31 70 ALA A O 1
ATOM 517 N N . ALA A 1 71 ? 0.912 7.484 -26.113 1.00 54.53 71 ALA A N 1
ATOM 518 C CA . ALA A 1 71 ? 0.759 6.090 -25.668 1.00 54.53 71 ALA A CA 1
ATOM 519 C C . ALA A 1 71 ? 1.478 5.762 -24.344 1.00 54.53 71 ALA A C 1
ATOM 521 O O . ALA A 1 71 ? 1.501 4.605 -23.922 1.00 54.53 71 ALA A O 1
ATOM 522 N N . ARG A 1 72 ? 2.072 6.757 -23.664 1.00 64.88 72 ARG A N 1
ATOM 523 C CA . ARG A 1 72 ? 2.698 6.520 -22.354 1.00 64.88 72 ARG A CA 1
ATOM 524 C C . ARG A 1 72 ? 1.614 6.231 -21.317 1.00 64.88 72 ARG A C 1
ATOM 526 O O . ARG A 1 72 ? 0.689 7.035 -21.181 1.00 64.88 72 ARG A O 1
ATOM 533 N N . PRO A 1 73 ? 1.720 5.139 -20.543 1.00 74.38 73 PRO A N 1
ATOM 534 C CA . PRO A 1 73 ? 0.736 4.865 -19.513 1.00 74.38 73 PRO A CA 1
ATOM 535 C C . PRO A 1 73 ? 0.806 5.949 -18.442 1.00 74.38 73 PRO A C 1
ATOM 537 O O . PRO A 1 73 ? 1.867 6.211 -17.872 1.00 74.38 73 PRO A O 1
ATOM 540 N N . TYR A 1 74 ? -0.351 6.541 -18.148 1.00 80.81 74 TYR A N 1
ATOM 541 C CA . TYR A 1 74 ? -0.531 7.586 -17.138 1.00 80.81 74 TYR A CA 1
ATOM 542 C C . TYR A 1 74 ? 0.176 7.257 -15.811 1.00 80.81 74 TYR A C 1
ATOM 544 O O . TYR A 1 74 ? 0.854 8.113 -15.249 1.00 80.81 74 TYR A O 1
ATOM 552 N N . VAL A 1 75 ? 0.107 5.992 -15.378 1.00 82.31 75 VAL A N 1
ATOM 553 C CA . VAL A 1 75 ? 0.710 5.482 -14.132 1.00 82.31 75 VAL A CA 1
ATOM 554 C C . VAL A 1 75 ? 2.227 5.683 -14.063 1.00 82.31 75 VAL A C 1
ATOM 556 O O . VAL A 1 75 ? 2.766 5.994 -13.005 1.00 82.31 75 VAL A O 1
ATOM 559 N N . LEU A 1 76 ? 2.944 5.531 -15.179 1.00 82.12 76 LEU A N 1
ATOM 560 C CA . LEU A 1 76 ? 4.399 5.694 -15.184 1.00 82.12 76 LEU A CA 1
ATOM 561 C C . LEU A 1 76 ? 4.791 7.170 -15.049 1.00 82.12 76 LEU A C 1
ATOM 563 O O . LEU A 1 76 ? 5.729 7.507 -14.327 1.00 82.12 76 LEU A O 1
ATOM 567 N N . THR A 1 77 ? 4.051 8.052 -15.720 1.00 83.62 77 THR A N 1
ATOM 568 C CA . THR A 1 77 ? 4.263 9.501 -15.643 1.00 83.62 77 THR A CA 1
ATOM 569 C C . THR A 1 77 ? 3.937 10.030 -14.249 1.00 83.62 77 THR A C 1
ATOM 571 O O . THR A 1 77 ? 4.729 10.780 -13.681 1.00 83.62 77 THR A O 1
ATOM 574 N N . THR A 1 78 ? 2.815 9.613 -13.654 1.00 85.94 78 THR A N 1
ATOM 575 C CA . THR A 1 78 ? 2.462 10.016 -12.284 1.00 85.94 78 THR A CA 1
ATOM 576 C C . THR A 1 78 ? 3.463 9.495 -11.266 1.00 85.94 78 THR A C 1
ATOM 578 O O . THR A 1 78 ? 3.857 10.248 -10.382 1.00 85.94 78 THR A O 1
ATOM 581 N N . PHE A 1 79 ? 3.933 8.253 -11.407 1.00 86.19 79 PHE A N 1
ATOM 582 C CA . PHE A 1 79 ? 4.972 7.704 -10.540 1.00 86.19 79 PHE A CA 1
ATOM 583 C C . PHE A 1 79 ? 6.257 8.536 -10.592 1.00 86.19 79 PHE A C 1
ATOM 585 O O . PHE A 1 79 ? 6.758 8.946 -9.547 1.00 86.19 79 PHE A O 1
ATOM 592 N N . ARG A 1 80 ? 6.742 8.869 -11.795 1.00 82.56 80 ARG A N 1
ATOM 593 C CA . ARG A 1 80 ? 7.922 9.732 -11.972 1.00 82.56 80 ARG A CA 1
ATOM 594 C C . ARG A 1 80 ? 7.733 11.104 -11.328 1.00 82.56 80 ARG A C 1
ATOM 596 O O . ARG A 1 80 ? 8.603 11.548 -10.585 1.00 82.56 80 ARG A O 1
ATOM 603 N N . ASN A 1 81 ? 6.584 11.738 -11.555 1.00 86.00 81 ASN A N 1
ATOM 604 C CA . ASN A 1 81 ? 6.279 13.047 -10.974 1.00 86.00 81 ASN A CA 1
ATOM 605 C C . ASN A 1 81 ? 6.212 12.990 -9.442 1.00 86.00 81 ASN A C 1
ATOM 607 O O . ASN A 1 81 ? 6.749 13.864 -8.769 1.00 86.00 81 ASN A O 1
ATOM 611 N N . ASN A 1 82 ? 5.599 11.942 -8.888 1.00 85.94 82 ASN A N 1
ATOM 612 C CA . ASN A 1 82 ? 5.492 11.754 -7.446 1.00 85.94 82 ASN A CA 1
ATOM 613 C C . ASN A 1 82 ? 6.861 11.525 -6.805 1.00 85.94 82 ASN A C 1
ATOM 615 O O . ASN A 1 82 ? 7.125 12.076 -5.743 1.00 85.94 82 ASN A O 1
ATOM 619 N N . VAL A 1 83 ? 7.744 10.754 -7.444 1.00 83.50 83 VAL A N 1
ATOM 620 C CA . VAL A 1 83 ? 9.097 10.535 -6.918 1.00 83.50 83 VAL A CA 1
ATOM 621 C C . VAL A 1 83 ? 9.951 11.799 -7.042 1.00 83.50 83 VAL A C 1
ATOM 623 O O . VAL A 1 83 ? 10.667 12.127 -6.102 1.00 83.50 83 VAL A O 1
ATOM 626 N N . ALA A 1 84 ? 9.820 12.569 -8.128 1.00 81.81 84 ALA A N 1
ATOM 627 C CA . ALA A 1 84 ? 10.464 13.881 -8.249 1.00 81.81 84 ALA A CA 1
ATOM 628 C C . ALA A 1 84 ? 9.977 14.876 -7.177 1.00 81.81 84 ALA A C 1
ATOM 630 O O . ALA A 1 84 ? 10.757 15.688 -6.674 1.00 81.81 84 ALA A O 1
ATOM 631 N N . ALA A 1 85 ? 8.702 14.782 -6.787 1.00 82.75 85 ALA A N 1
ATOM 632 C CA . ALA A 1 85 ? 8.126 15.575 -5.705 1.00 82.75 85 ALA A CA 1
ATOM 633 C C . ALA A 1 85 ? 8.624 15.159 -4.306 1.00 82.75 85 ALA A C 1
ATOM 635 O O . ALA A 1 85 ? 8.539 15.966 -3.380 1.00 82.75 85 ALA A O 1
ATOM 636 N N . ILE A 1 86 ? 9.192 13.955 -4.132 1.00 77.12 86 ILE A N 1
ATOM 637 C CA . ILE A 1 86 ? 9.906 13.577 -2.902 1.00 77.12 86 ILE A CA 1
ATOM 638 C C . ILE A 1 86 ? 11.257 14.305 -2.890 1.00 77.12 86 ILE A C 1
ATOM 640 O O . ILE A 1 86 ? 12.304 13.770 -3.244 1.00 77.12 86 ILE A O 1
ATOM 644 N N . SER A 1 87 ? 11.223 15.567 -2.477 1.00 63.09 87 SER A N 1
ATOM 645 C CA . SER A 1 87 ? 12.398 16.392 -2.192 1.00 63.09 87 SER A CA 1
ATOM 646 C C . SER A 1 87 ? 12.404 16.752 -0.709 1.00 63.09 87 SER A C 1
ATOM 648 O O . SER A 1 87 ? 12.191 17.900 -0.341 1.00 63.09 87 SER A O 1
ATOM 650 N N . LEU A 1 88 ? 12.585 15.743 0.143 1.00 66.56 88 LEU A N 1
ATOM 651 C CA . LEU A 1 88 ? 12.684 15.913 1.594 1.00 66.56 88 LEU A CA 1
ATOM 652 C C . LEU A 1 88 ? 14.162 15.904 1.999 1.00 66.56 88 LEU A C 1
ATOM 654 O O . LEU A 1 88 ? 14.931 15.103 1.474 1.00 66.56 88 LEU A O 1
ATOM 658 N N . ASP A 1 89 ? 14.551 16.782 2.923 1.00 68.12 89 ASP A N 1
ATOM 659 C CA . ASP A 1 89 ? 15.953 16.971 3.334 1.00 68.12 89 ASP A CA 1
ATOM 660 C C . ASP A 1 89 ? 16.499 15.826 4.212 1.00 68.12 89 ASP A C 1
ATOM 662 O O . ASP A 1 89 ? 17.711 15.672 4.355 1.00 68.12 89 ASP A O 1
ATOM 666 N N . ASP A 1 90 ? 15.617 14.994 4.778 1.00 77.31 90 ASP A N 1
ATOM 667 C CA . ASP A 1 90 ? 15.983 13.866 5.640 1.00 77.31 90 ASP A CA 1
ATOM 668 C C . ASP A 1 90 ? 15.985 12.528 4.868 1.00 77.31 90 ASP A C 1
ATOM 670 O O . ASP A 1 90 ? 14.928 12.104 4.377 1.00 77.31 90 ASP A O 1
ATOM 674 N N . PRO A 1 91 ? 17.120 11.800 4.803 1.00 76.62 91 PRO A N 1
ATOM 675 C CA . PRO A 1 91 ? 17.208 10.513 4.113 1.00 76.62 91 PRO A CA 1
ATOM 676 C C . PRO A 1 91 ? 16.245 9.446 4.651 1.00 76.62 91 PRO A C 1
ATOM 678 O O . PRO A 1 91 ? 15.790 8.593 3.890 1.00 76.62 91 PRO A O 1
ATOM 681 N N . GLN A 1 92 ? 15.895 9.474 5.942 1.00 78.44 92 GLN A N 1
ATOM 682 C CA . GLN A 1 92 ? 14.945 8.508 6.513 1.00 78.44 92 GLN A CA 1
ATOM 683 C C . GLN A 1 92 ? 13.516 8.762 6.021 1.00 78.44 92 GLN A C 1
ATOM 685 O O . GLN A 1 92 ? 12.761 7.827 5.735 1.00 78.44 92 GLN A O 1
ATOM 690 N N . SER A 1 93 ? 13.154 10.036 5.890 1.00 80.25 93 SER A N 1
ATOM 691 C CA . SER A 1 93 ? 11.866 10.46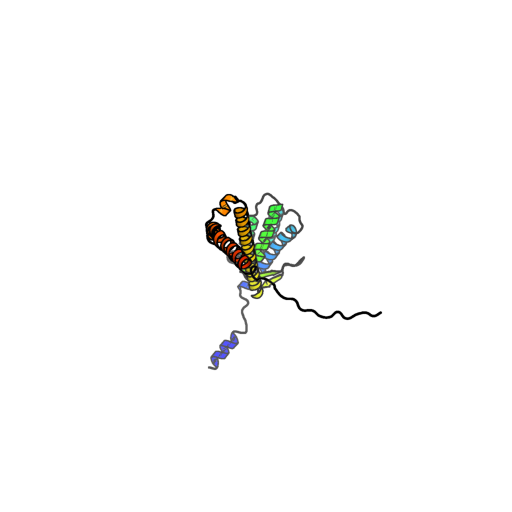2 5.350 1.00 80.25 93 SER A CA 1
ATOM 692 C C . SER A 1 93 ? 11.735 10.118 3.863 1.00 80.25 93 SER A C 1
ATOM 694 O O . SER A 1 93 ? 10.689 9.629 3.429 1.00 80.25 93 SER A O 1
ATOM 696 N N . ILE A 1 94 ? 12.825 10.261 3.098 1.00 82.56 94 ILE A N 1
ATOM 697 C CA . ILE A 1 94 ? 12.893 9.857 1.686 1.00 82.56 94 ILE A CA 1
ATOM 698 C C . ILE A 1 94 ? 12.608 8.359 1.534 1.00 82.56 94 ILE A C 1
ATOM 700 O O . ILE A 1 94 ? 11.733 7.987 0.753 1.00 82.56 94 ILE A O 1
ATOM 704 N N . THR A 1 95 ? 13.275 7.497 2.309 1.00 84.62 95 THR A N 1
ATOM 705 C CA . THR A 1 95 ? 13.064 6.039 2.240 1.00 84.62 95 THR A CA 1
ATOM 706 C C . THR A 1 95 ? 11.606 5.664 2.514 1.00 84.62 95 THR A C 1
ATOM 708 O O . THR A 1 95 ? 11.019 4.870 1.777 1.00 84.62 95 THR A O 1
ATOM 711 N N . LYS A 1 96 ? 10.980 6.273 3.531 1.00 86.75 96 LYS A N 1
ATOM 712 C CA . LYS A 1 96 ? 9.558 6.046 3.844 1.00 86.75 96 LYS A CA 1
ATOM 713 C C . LYS A 1 96 ? 8.637 6.522 2.721 1.00 86.75 96 LYS A C 1
ATOM 715 O O . LYS A 1 96 ? 7.706 5.805 2.363 1.00 86.75 96 LYS A O 1
ATOM 720 N N . GLY A 1 97 ? 8.907 7.698 2.151 1.00 86.75 97 GLY A N 1
ATOM 721 C CA . GLY A 1 97 ? 8.146 8.239 1.025 1.00 86.75 97 GLY A CA 1
ATOM 722 C C . GLY A 1 97 ? 8.227 7.345 -0.214 1.00 86.75 97 GLY A C 1
ATOM 723 O O . GLY A 1 97 ? 7.203 7.040 -0.819 1.00 86.75 97 GLY A O 1
ATOM 724 N N . VAL A 1 98 ? 9.425 6.862 -0.552 1.00 86.62 98 VAL A N 1
ATOM 725 C CA . VAL A 1 98 ? 9.650 5.958 -1.691 1.00 86.62 98 VAL A CA 1
ATOM 726 C C . VAL A 1 98 ? 8.921 4.629 -1.491 1.00 86.62 98 VAL A C 1
ATOM 728 O O . VAL A 1 98 ? 8.223 4.180 -2.398 1.00 86.62 98 VAL A O 1
ATOM 731 N N . LEU A 1 99 ? 9.013 4.023 -0.301 1.00 88.00 99 LEU A N 1
ATOM 732 C CA . LEU A 1 99 ? 8.279 2.793 0.016 1.00 88.00 99 LEU A CA 1
ATOM 733 C C . LEU A 1 99 ? 6.762 2.990 -0.101 1.00 88.00 99 LEU A C 1
ATOM 735 O O . LEU A 1 99 ? 6.095 2.186 -0.751 1.00 88.00 99 LEU A O 1
ATOM 739 N N . ALA A 1 100 ? 6.239 4.093 0.440 1.00 90.06 100 ALA A N 1
ATOM 740 C CA . ALA A 1 100 ? 4.821 4.425 0.347 1.00 90.06 100 ALA A CA 1
ATOM 741 C C . ALA A 1 100 ? 4.361 4.642 -1.106 1.00 90.06 100 ALA A C 1
ATOM 743 O O . ALA A 1 100 ? 3.261 4.225 -1.472 1.00 90.06 100 ALA A O 1
ATOM 744 N N . LEU A 1 101 ? 5.195 5.250 -1.958 1.00 89.12 101 LEU A N 1
ATOM 745 C CA . LEU A 1 101 ? 4.897 5.374 -3.387 1.00 89.12 101 LEU A CA 1
ATOM 746 C C . LEU A 1 101 ? 4.905 4.020 -4.101 1.00 89.12 101 LEU A C 1
ATOM 748 O O . LEU A 1 101 ? 4.011 3.761 -4.906 1.00 89.12 101 LEU A O 1
ATOM 752 N N . CYS A 1 102 ? 5.868 3.147 -3.803 1.00 88.31 102 CYS A N 1
ATOM 753 C CA . CYS A 1 102 ? 5.911 1.797 -4.366 1.00 88.31 102 CYS A CA 1
ATOM 754 C C . CYS A 1 102 ? 4.667 0.978 -3.982 1.00 88.31 102 CYS A C 1
ATOM 756 O O . CYS A 1 102 ? 4.107 0.283 -4.835 1.00 88.31 102 CYS A O 1
ATOM 758 N N . ASP A 1 103 ? 4.213 1.084 -2.730 1.00 90.06 103 ASP A N 1
ATOM 759 C CA . ASP A 1 103 ? 2.976 0.447 -2.272 1.00 90.06 103 ASP A CA 1
ATOM 760 C C . ASP A 1 103 ? 1.746 1.063 -2.957 1.00 90.06 103 ASP A C 1
ATOM 762 O O . ASP A 1 103 ? 0.903 0.326 -3.461 1.00 90.06 103 ASP A O 1
ATOM 766 N N . ARG A 1 104 ? 1.676 2.395 -3.100 1.00 89.69 104 ARG A N 1
ATOM 767 C CA . ARG A 1 104 ? 0.586 3.072 -3.828 1.00 89.69 104 ARG A CA 1
ATOM 768 C C . ARG A 1 104 ? 0.462 2.592 -5.274 1.00 89.69 104 ARG A C 1
ATOM 770 O O . ARG A 1 104 ? -0.646 2.283 -5.711 1.00 89.69 104 ARG A O 1
ATOM 777 N N . VAL A 1 105 ? 1.572 2.498 -6.006 1.00 88.56 105 VAL A N 1
ATOM 778 C CA . VAL A 1 105 ? 1.549 2.036 -7.404 1.00 88.56 105 VAL A CA 1
ATOM 779 C C . VAL A 1 105 ? 1.033 0.603 -7.494 1.00 88.56 105 VAL A C 1
ATOM 781 O O . VAL A 1 105 ? 0.201 0.305 -8.348 1.00 88.56 105 VAL A O 1
ATOM 784 N N . ARG A 1 106 ? 1.489 -0.289 -6.605 1.00 86.69 106 ARG A N 1
ATOM 785 C CA . ARG A 1 106 ? 1.053 -1.693 -6.592 1.00 86.69 106 ARG A CA 1
ATOM 786 C C . ARG A 1 106 ? -0.421 -1.822 -6.215 1.00 86.69 106 ARG A C 1
ATOM 788 O O . ARG A 1 106 ? -1.172 -2.527 -6.884 1.00 86.69 106 ARG A O 1
ATOM 795 N N . ASP A 1 107 ? -0.809 -1.157 -5.137 1.00 86.69 107 ASP A N 1
ATOM 796 C CA . ASP A 1 107 ? -2.051 -1.444 -4.437 1.00 86.69 107 ASP A CA 1
ATOM 797 C C . ASP A 1 107 ? -3.213 -0.590 -4.950 1.00 86.69 107 ASP A C 1
ATOM 799 O O . ASP A 1 107 ? -4.354 -1.040 -4.866 1.00 86.69 107 ASP A O 1
ATOM 803 N N . VAL A 1 108 ? -2.956 0.602 -5.492 1.00 86.81 108 VAL A N 1
ATOM 804 C CA . VAL A 1 108 ? -3.991 1.537 -5.963 1.00 86.81 108 VAL A CA 1
ATOM 805 C C . VAL A 1 108 ? -3.961 1.651 -7.481 1.00 86.81 108 VAL A C 1
ATOM 807 O O . VAL A 1 108 ? -4.929 1.270 -8.138 1.00 86.81 108 VAL A O 1
ATOM 810 N N . ASP A 1 109 ? -2.850 2.135 -8.040 1.00 87.25 109 ASP A N 1
ATOM 811 C CA . ASP A 1 109 ? -2.809 2.546 -9.447 1.00 87.25 109 ASP A CA 1
ATOM 812 C C . ASP A 1 109 ? -2.904 1.338 -10.394 1.00 87.25 109 ASP A C 1
ATOM 814 O O . ASP A 1 109 ? -3.726 1.324 -11.310 1.00 87.25 109 ASP A O 1
ATOM 818 N N . LEU A 1 110 ? -2.112 0.287 -10.153 1.00 84.94 110 LEU A N 1
ATOM 819 C CA . LEU A 1 110 ? -2.138 -0.928 -10.975 1.00 84.94 110 LEU A CA 1
ATOM 820 C C . LEU A 1 110 ? -3.389 -1.769 -10.733 1.00 84.94 110 LEU A C 1
ATOM 822 O O . LEU A 1 110 ? -3.967 -2.298 -11.684 1.00 84.94 110 LEU A O 1
ATOM 826 N N . PHE A 1 111 ? -3.854 -1.832 -9.486 1.00 86.12 111 PHE A N 1
ATOM 827 C CA . PHE A 1 111 ? -5.074 -2.560 -9.160 1.00 86.12 111 PHE A CA 1
ATOM 828 C C . PHE A 1 111 ? -6.306 -1.943 -9.834 1.00 86.12 111 PHE A C 1
ATOM 830 O O . PHE A 1 111 ? -7.155 -2.679 -10.332 1.00 86.12 111 PHE A O 1
ATOM 837 N N . GLY A 1 112 ? -6.383 -0.609 -9.920 1.00 82.69 112 GLY A N 1
ATOM 838 C CA . GLY A 1 112 ? -7.440 0.093 -10.656 1.00 82.69 112 GLY A CA 1
ATOM 839 C C . GLY A 1 112 ? -7.458 -0.228 -12.155 1.00 82.69 112 GLY A C 1
ATOM 840 O O . GLY A 1 112 ? -8.513 -0.183 -12.781 1.00 82.69 112 GLY A O 1
ATOM 841 N N . LEU A 1 113 ? -6.313 -0.625 -12.718 1.00 82.31 113 LEU A N 1
ATOM 842 C CA . LEU A 1 113 ? -6.188 -1.108 -14.096 1.00 82.31 113 LEU A CA 1
ATOM 843 C C . LEU A 1 113 ? -6.439 -2.621 -14.238 1.00 82.31 113 LEU A C 1
ATOM 845 O O . LEU A 1 113 ? -6.293 -3.164 -15.331 1.00 82.31 113 LEU A O 1
ATOM 849 N N . GLY A 1 114 ? -6.793 -3.317 -13.153 1.00 82.38 114 GLY A N 1
ATOM 850 C CA . GLY A 1 114 ? -6.997 -4.766 -13.150 1.00 82.38 114 GLY A CA 1
ATOM 851 C C . GLY A 1 114 ? -5.697 -5.573 -13.220 1.00 82.38 114 GLY A C 1
ATOM 852 O O . GLY A 1 114 ? -5.722 -6.744 -13.603 1.00 82.38 114 GLY A O 1
ATOM 853 N N . ILE A 1 115 ? -4.561 -4.972 -12.853 1.00 85.88 115 ILE A N 1
ATOM 854 C CA . ILE A 1 115 ? -3.237 -5.602 -12.882 1.00 85.88 115 ILE A CA 1
ATOM 855 C C . ILE A 1 115 ? -2.699 -5.719 -11.453 1.00 85.88 115 ILE A C 1
ATOM 857 O O . ILE A 1 115 ? -2.686 -4.761 -10.688 1.00 85.88 115 ILE A O 1
ATOM 861 N N . CYS A 1 116 ? -2.212 -6.901 -11.094 1.00 85.81 116 CYS A N 1
ATOM 862 C CA . CYS A 1 116 ? -1.585 -7.183 -9.810 1.00 85.81 116 CYS A CA 1
ATOM 863 C C . CYS A 1 116 ? -0.120 -7.588 -10.018 1.00 85.81 116 CYS A C 1
ATOM 865 O O . CYS A 1 116 ? 0.185 -8.417 -10.876 1.00 85.81 116 CYS A O 1
ATOM 867 N N . LEU A 1 117 ? 0.793 -7.018 -9.226 1.00 84.50 117 LEU A N 1
ATOM 868 C CA . LEU A 1 117 ? 2.207 -7.399 -9.227 1.00 84.50 117 LEU A CA 1
ATOM 869 C C . LEU A 1 117 ? 2.514 -8.288 -8.020 1.00 84.50 117 LEU A C 1
ATOM 871 O O . LEU A 1 117 ? 2.524 -7.822 -6.879 1.00 84.50 117 LEU A O 1
ATOM 875 N N . GLU A 1 118 ? 2.829 -9.556 -8.274 1.00 83.44 118 GLU A N 1
ATOM 876 C CA . GLU A 1 118 ? 3.352 -10.472 -7.262 1.00 83.44 118 GLU A CA 1
ATOM 877 C C . GLU A 1 118 ? 4.869 -10.281 -7.156 1.00 83.44 118 GLU A C 1
ATOM 879 O O . GLU A 1 118 ? 5.642 -10.685 -8.029 1.00 83.44 118 GLU A O 1
ATOM 884 N N . ASN A 1 119 ? 5.300 -9.629 -6.077 1.00 80.62 119 ASN A N 1
ATOM 885 C CA . ASN A 1 119 ? 6.711 -9.382 -5.824 1.00 80.62 119 ASN A CA 1
ATOM 886 C C . ASN A 1 119 ? 7.412 -10.669 -5.383 1.00 80.62 119 ASN A C 1
ATOM 888 O O . ASN A 1 119 ? 7.033 -11.254 -4.370 1.00 80.62 119 ASN A O 1
ATOM 892 N N . ARG A 1 120 ? 8.476 -11.056 -6.085 1.00 82.50 120 ARG A N 1
ATOM 893 C CA . ARG A 1 120 ? 9.304 -12.220 -5.749 1.00 82.50 120 ARG A CA 1
ATOM 894 C C . ARG A 1 120 ? 10.675 -11.753 -5.278 1.00 82.50 120 ARG A C 1
ATOM 896 O O . ARG A 1 120 ? 11.146 -10.700 -5.692 1.00 82.50 120 ARG A O 1
ATOM 903 N N . GLU A 1 121 ? 11.299 -12.503 -4.381 1.00 78.06 121 GLU A N 1
ATOM 904 C CA . GLU A 1 121 ? 12.657 -12.200 -3.925 1.00 78.06 121 GLU A CA 1
ATOM 905 C C . GLU A 1 121 ? 13.665 -12.679 -4.978 1.00 78.06 121 GLU A C 1
ATOM 907 O O . GLU A 1 121 ? 13.607 -13.826 -5.424 1.00 78.06 121 GLU A O 1
ATOM 912 N N . GLY A 1 122 ? 14.542 -11.780 -5.436 1.00 72.81 122 GLY A N 1
ATOM 913 C CA . GLY A 1 122 ? 15.590 -12.091 -6.417 1.00 72.81 122 GLY A CA 1
ATOM 914 C C . GLY A 1 122 ? 15.101 -12.419 -7.835 1.00 72.81 122 GLY A C 1
ATOM 915 O O . GLY A 1 122 ? 15.878 -12.918 -8.647 1.00 72.81 122 GLY A O 1
ATOM 916 N N . ARG A 1 123 ? 13.823 -12.176 -8.157 1.00 79.94 123 ARG A N 1
ATOM 917 C CA . ARG A 1 123 ? 13.246 -12.376 -9.499 1.00 79.94 123 ARG A CA 1
ATOM 918 C C . ARG A 1 123 ? 12.355 -11.191 -9.873 1.00 79.94 123 ARG A C 1
ATOM 920 O O . ARG A 1 123 ? 11.734 -10.625 -8.974 1.00 79.94 123 ARG A O 1
ATOM 927 N N . PRO A 1 124 ? 12.230 -10.858 -11.173 1.00 78.19 124 PRO A N 1
ATOM 928 C CA . PRO A 1 124 ? 11.303 -9.819 -11.611 1.00 78.19 124 PRO A CA 1
ATOM 929 C C . PRO A 1 124 ? 9.883 -10.140 -11.136 1.00 78.19 124 PRO A C 1
ATOM 931 O O . PRO A 1 124 ? 9.485 -11.313 -11.086 1.00 78.19 124 PRO A O 1
ATOM 934 N N . ALA A 1 125 ? 9.128 -9.103 -10.767 1.00 82.38 125 ALA A N 1
ATOM 935 C CA . ALA A 1 125 ? 7.766 -9.282 -10.286 1.00 82.38 125 ALA A CA 1
ATOM 936 C C . ALA A 1 125 ? 6.901 -9.985 -11.343 1.00 82.38 125 ALA A C 1
ATOM 938 O O . ALA A 1 125 ? 6.950 -9.670 -12.535 1.00 82.38 125 ALA A O 1
ATOM 939 N N . LEU A 1 126 ? 6.086 -10.943 -10.900 1.00 84.38 126 LEU A N 1
ATOM 940 C CA . LEU A 1 126 ? 5.143 -11.609 -11.786 1.00 84.38 126 LEU A CA 1
ATOM 941 C C . LEU A 1 126 ? 3.902 -10.729 -11.947 1.00 84.38 126 LEU A C 1
ATOM 943 O O . LEU A 1 126 ? 3.236 -10.390 -10.968 1.00 84.38 126 LEU A O 1
ATOM 947 N N . VAL A 1 127 ? 3.565 -10.409 -13.193 1.00 85.00 127 VAL A N 1
ATOM 948 C CA . VAL A 1 127 ? 2.326 -9.707 -13.535 1.00 85.00 127 VAL A CA 1
ATOM 949 C C . VAL A 1 127 ? 1.178 -10.716 -13.575 1.00 85.00 127 VAL A C 1
ATOM 951 O O . VAL A 1 127 ? 1.226 -11.694 -14.321 1.00 85.00 127 VAL A O 1
ATOM 954 N N . ARG A 1 128 ? 0.137 -10.477 -12.780 1.00 84.81 128 ARG A N 1
AT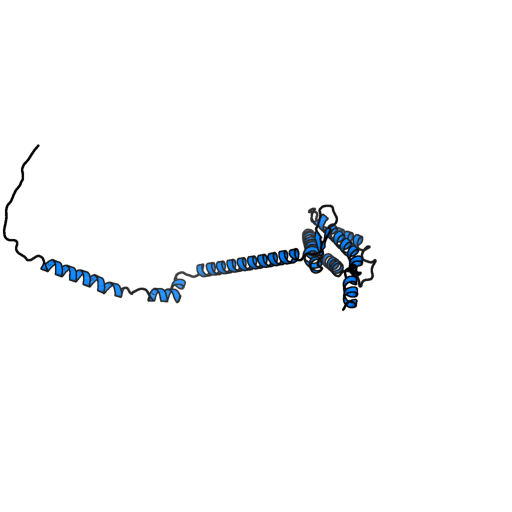OM 955 C CA . ARG A 1 128 ? -1.118 -11.235 -12.777 1.00 84.81 128 ARG A CA 1
ATOM 956 C C . ARG A 1 128 ? -2.289 -10.310 -13.077 1.00 84.81 128 ARG A C 1
ATOM 958 O O . ARG A 1 128 ? -2.252 -9.126 -12.760 1.00 84.81 128 ARG A O 1
ATOM 965 N N . LEU A 1 129 ? -3.342 -10.862 -13.665 1.00 85.44 129 LEU A N 1
ATOM 966 C CA . LEU A 1 129 ? -4.610 -10.155 -13.805 1.00 85.44 129 LEU A CA 1
ATOM 967 C C . LEU A 1 129 ? -5.388 -10.246 -12.494 1.00 85.44 129 LEU A C 1
ATOM 969 O O . LEU A 1 129 ? -5.331 -11.260 -11.794 1.00 85.44 129 LEU A O 1
ATOM 973 N N . VAL A 1 130 ? -6.103 -9.179 -12.162 1.00 84.75 130 VAL A N 1
ATOM 974 C CA . VAL A 1 130 ? -6.984 -9.147 -10.998 1.00 84.75 130 VAL A CA 1
ATOM 975 C C . VAL A 1 130 ? -8.199 -10.029 -11.284 1.00 84.75 130 VAL A C 1
ATOM 977 O O . VAL A 1 130 ? -8.935 -9.808 -12.245 1.00 84.75 130 VAL A O 1
ATOM 980 N N . THR A 1 131 ? -8.400 -11.045 -10.448 1.00 87.00 131 THR A N 1
ATOM 981 C CA . THR A 1 131 ? -9.607 -11.878 -10.449 1.00 87.00 131 THR A CA 1
ATOM 982 C C . THR A 1 131 ? -10.702 -11.229 -9.603 1.00 87.00 131 THR A C 1
ATOM 984 O O . THR A 1 131 ? -10.424 -10.383 -8.751 1.00 87.00 131 THR A O 1
ATOM 987 N N . ARG A 1 132 ? -11.962 -11.629 -9.818 1.00 84.06 132 ARG A N 1
ATOM 988 C CA . ARG A 1 132 ? -13.105 -11.119 -9.037 1.00 84.06 132 ARG A CA 1
ATOM 989 C C . ARG A 1 132 ? -12.934 -11.387 -7.540 1.00 84.06 132 ARG A C 1
ATOM 991 O O . ARG A 1 132 ? -13.121 -10.475 -6.744 1.00 84.06 132 ARG A O 1
ATOM 998 N N . ASP A 1 133 ? -12.430 -12.565 -7.191 1.00 84.69 133 ASP A N 1
ATOM 999 C CA . ASP A 1 133 ? -12.163 -12.968 -5.807 1.00 84.69 133 ASP A CA 1
ATOM 1000 C C . ASP A 1 133 ? -11.214 -11.999 -5.080 1.00 84.69 133 ASP A C 1
ATOM 1002 O O . ASP A 1 133 ? -11.404 -11.698 -3.904 1.00 84.69 133 ASP A O 1
ATOM 1006 N N . LEU A 1 134 ? -10.205 -11.455 -5.778 1.00 83.69 134 LEU A N 1
ATOM 1007 C CA . LEU A 1 134 ? -9.276 -10.478 -5.195 1.00 83.69 134 LEU A CA 1
ATOM 1008 C C . LEU A 1 134 ? -9.946 -9.128 -4.919 1.00 83.69 134 LEU A C 1
ATOM 1010 O O . LEU A 1 134 ? -9.569 -8.432 -3.975 1.00 83.69 134 LEU A O 1
ATOM 1014 N N . ILE A 1 135 ? -10.927 -8.748 -5.737 1.00 85.50 135 ILE A N 1
ATOM 1015 C CA . ILE A 1 135 ? -11.710 -7.524 -5.541 1.00 85.50 135 ILE A CA 1
ATOM 1016 C C . ILE A 1 135 ? -12.627 -7.698 -4.330 1.00 85.50 135 ILE A C 1
ATOM 1018 O O . ILE A 1 135 ? -12.637 -6.840 -3.448 1.00 85.50 135 ILE A O 1
ATOM 1022 N N . GLU A 1 136 ? -13.334 -8.824 -4.251 1.00 87.94 136 GLU A N 1
ATOM 1023 C CA . GLU A 1 136 ? -14.241 -9.140 -3.143 1.00 87.94 136 GLU A CA 1
ATOM 1024 C C . GLU A 1 136 ? -13.495 -9.262 -1.810 1.00 87.94 136 GLU A C 1
ATOM 1026 O O . GLU A 1 136 ? -13.883 -8.634 -0.825 1.00 87.94 136 GLU A O 1
ATOM 1031 N N . ALA A 1 137 ? -12.363 -9.973 -1.781 1.00 87.12 137 ALA A N 1
ATOM 1032 C CA . ALA A 1 137 ? -11.532 -10.088 -0.582 1.00 87.12 137 ALA A CA 1
ATOM 1033 C C . ALA A 1 137 ? -11.088 -8.712 -0.058 1.00 87.12 137 ALA A C 1
ATOM 1035 O O . ALA A 1 137 ? -11.042 -8.473 1.151 1.00 87.12 137 ALA A O 1
ATOM 1036 N N . ARG A 1 138 ? -10.796 -7.775 -0.964 1.00 84.50 138 ARG A N 1
ATOM 1037 C CA . ARG A 1 138 ? -10.409 -6.413 -0.597 1.00 84.50 138 ARG A CA 1
ATOM 1038 C C . ARG A 1 138 ? -11.578 -5.591 -0.068 1.00 84.50 138 ARG A C 1
ATOM 1040 O O . ARG A 1 138 ? -11.396 -4.838 0.886 1.00 84.50 138 ARG A O 1
ATOM 1047 N N . GLN A 1 139 ? -12.757 -5.731 -0.669 1.00 85.81 139 GLN A N 1
ATOM 1048 C CA . GLN A 1 139 ? -13.976 -5.083 -0.183 1.00 85.81 139 GLN A CA 1
ATOM 1049 C C . GLN A 1 139 ? -14.305 -5.553 1.234 1.00 85.81 139 GLN A C 1
ATOM 1051 O O . GLN A 1 139 ? -14.452 -4.721 2.124 1.00 85.81 139 GLN A O 1
ATOM 1056 N N . GLN A 1 140 ? -14.259 -6.864 1.481 1.00 89.69 140 GLN A N 1
ATOM 1057 C CA . GLN A 1 140 ? -14.465 -7.430 2.816 1.00 89.69 140 GLN A CA 1
ATOM 1058 C C . GLN A 1 140 ? -13.440 -6.910 3.833 1.00 89.69 140 GLN A C 1
ATOM 1060 O O . GLN A 1 140 ? -13.792 -6.565 4.959 1.00 89.69 140 GLN A O 1
ATOM 1065 N N . GLN A 1 141 ? -12.163 -6.804 3.454 1.00 87.75 141 GLN A N 1
ATOM 1066 C CA . GLN A 1 141 ? -11.141 -6.223 4.331 1.00 87.75 141 GLN A CA 1
ATOM 1067 C C . GLN A 1 141 ? -11.397 -4.739 4.626 1.00 87.75 141 GLN A C 1
ATOM 1069 O O . GLN A 1 141 ? -11.206 -4.300 5.763 1.00 87.75 141 GLN A O 1
ATOM 1074 N N . ALA A 1 142 ? -11.831 -3.967 3.628 1.00 85.88 142 ALA A N 1
ATOM 1075 C CA . ALA A 1 142 ? -12.161 -2.556 3.797 1.00 85.88 142 ALA A CA 1
ATOM 1076 C C . ALA A 1 142 ? -13.375 -2.367 4.720 1.00 85.88 142 ALA A C 1
ATOM 1078 O O . ALA A 1 142 ? -13.334 -1.524 5.619 1.00 85.88 142 ALA A O 1
ATOM 1079 N N . GLU A 1 143 ? -14.411 -3.190 4.555 1.00 90.06 143 GLU A N 1
ATOM 1080 C CA . GLU A 1 143 ? -15.592 -3.221 5.422 1.00 90.06 143 GLU A CA 1
ATOM 1081 C C . GLU A 1 143 ? -15.212 -3.573 6.862 1.00 90.06 143 GLU A C 1
ATOM 1083 O O . GLU A 1 143 ? -15.512 -2.809 7.779 1.00 90.06 143 GLU A O 1
ATOM 1088 N N . GLN A 1 144 ? -14.438 -4.643 7.067 1.00 90.12 144 GLN A N 1
ATOM 1089 C CA . GLN A 1 144 ? -13.948 -5.019 8.396 1.00 90.12 144 GLN A CA 1
ATOM 1090 C C . GLN A 1 144 ? -13.103 -3.915 9.038 1.00 90.12 144 GLN A C 1
ATOM 1092 O O . GLN A 1 144 ? -13.183 -3.682 10.246 1.00 90.12 144 GLN A O 1
ATOM 1097 N N . HIS A 1 145 ? -12.264 -3.226 8.260 1.00 86.81 145 HIS A N 1
ATOM 1098 C CA . HIS A 1 145 ? -11.459 -2.128 8.782 1.00 86.81 145 HIS A CA 1
ATOM 1099 C C . HIS A 1 145 ? -12.334 -0.939 9.199 1.00 86.81 145 HIS A C 1
ATOM 1101 O O . HIS A 1 145 ? -12.128 -0.376 10.276 1.00 86.81 145 HIS A O 1
ATOM 1107 N N . LEU A 1 146 ? -13.347 -0.601 8.398 1.00 87.81 146 LEU A N 1
ATOM 1108 C CA . LEU A 1 146 ? -14.311 0.453 8.704 1.00 87.81 146 LEU A CA 1
ATOM 1109 C C . LEU A 1 146 ? -15.147 0.116 9.946 1.00 87.81 146 LEU A C 1
ATOM 1111 O O . LEU A 1 146 ? -15.328 0.964 10.819 1.00 87.81 146 LEU A O 1
ATOM 1115 N N . GLU A 1 147 ? -15.613 -1.125 10.071 1.00 92.06 147 GLU A N 1
ATOM 1116 C CA . GLU A 1 147 ? -16.335 -1.604 11.252 1.00 92.06 147 GLU A CA 1
ATOM 1117 C C . GLU A 1 147 ? -15.468 -1.545 12.509 1.00 92.06 147 GLU A C 1
ATOM 1119 O O . GLU A 1 147 ? -15.897 -1.011 13.533 1.00 92.06 147 GLU A O 1
ATOM 1124 N N . ARG A 1 148 ? -14.209 -1.997 12.427 1.00 91.06 148 ARG A N 1
ATOM 1125 C CA . ARG A 1 148 ? -13.250 -1.891 13.538 1.00 91.06 148 ARG A CA 1
ATOM 1126 C C . ARG A 1 148 ? -12.994 -0.438 13.929 1.00 91.06 148 ARG A C 1
ATOM 1128 O O . ARG A 1 148 ? -12.872 -0.144 15.117 1.00 91.06 148 ARG A O 1
ATOM 1135 N N . GLN A 1 149 ? -12.907 0.475 12.963 1.00 89.38 149 GLN A N 1
ATOM 1136 C CA . GLN A 1 149 ? -12.747 1.903 13.242 1.00 89.38 149 GLN A CA 1
ATOM 1137 C C . GLN A 1 149 ? -13.982 2.492 13.931 1.00 89.38 149 GLN A C 1
ATOM 1139 O O . GLN A 1 149 ? -13.837 3.161 14.956 1.00 89.38 149 GLN A O 1
ATOM 1144 N N . ARG A 1 150 ? -15.186 2.183 13.435 1.00 90.94 150 ARG A N 1
ATOM 1145 C CA . ARG A 1 150 ? -16.452 2.609 14.050 1.00 90.94 150 ARG A CA 1
ATOM 1146 C C . ARG A 1 150 ? -16.600 2.066 15.470 1.00 90.94 150 ARG A C 1
ATOM 1148 O O . ARG A 1 150 ? -16.951 2.821 16.371 1.00 90.94 150 ARG A O 1
ATOM 1155 N N . ALA A 1 151 ? -16.268 0.796 15.696 1.00 92.50 151 ALA A N 1
ATOM 1156 C CA . ALA A 1 151 ? -16.306 0.183 17.022 1.00 92.50 151 ALA A CA 1
ATOM 1157 C C . ALA A 1 151 ? -15.339 0.872 17.999 1.00 92.50 151 ALA A C 1
ATOM 1159 O O . ALA A 1 151 ? -15.733 1.212 19.115 1.00 92.50 151 ALA A O 1
ATOM 1160 N N . LYS A 1 152 ? -14.102 1.157 17.566 1.00 93.06 152 LYS A N 1
ATOM 1161 C CA . LYS A 1 152 ? -13.116 1.903 18.370 1.00 93.06 152 LYS A CA 1
ATOM 1162 C C . LYS A 1 152 ? -13.585 3.321 18.691 1.00 93.06 152 LYS A C 1
ATOM 1164 O O . LYS A 1 152 ? -13.373 3.803 19.801 1.00 93.06 152 LYS A O 1
ATOM 1169 N N . GLU A 1 153 ? -14.213 4.009 17.741 1.00 90.94 153 GLU A N 1
ATOM 1170 C CA . GLU A 1 153 ? -14.750 5.349 17.984 1.00 90.94 153 GLU A CA 1
ATOM 1171 C C . GLU A 1 153 ? -15.926 5.320 18.966 1.00 90.94 153 GLU A C 1
ATOM 1173 O O . GLU A 1 153 ? -15.959 6.115 19.903 1.00 90.94 153 GLU A O 1
ATOM 1178 N N . GLN A 1 154 ? -16.848 4.369 18.814 1.00 92.12 154 GLN A N 1
ATOM 1179 C CA . GLN A 1 154 ? -17.963 4.189 19.745 1.00 92.12 154 GLN A CA 1
ATOM 1180 C C . GLN A 1 154 ? -17.488 3.841 21.160 1.00 92.12 154 GLN A C 1
ATOM 1182 O O . GLN A 1 154 ? -18.048 4.352 22.128 1.00 92.12 154 GLN A O 1
ATOM 1187 N N . GLN A 1 155 ? -16.458 3.001 21.298 1.00 92.12 155 GLN A N 1
ATOM 1188 C CA . GLN A 1 155 ? -15.848 2.702 22.597 1.00 92.12 155 GLN A CA 1
ATOM 1189 C C . GLN A 1 155 ? -15.249 3.958 23.231 1.00 92.12 155 GLN A C 1
ATOM 1191 O O . GLN A 1 155 ? -15.603 4.280 24.363 1.00 92.12 155 GLN A O 1
ATOM 1196 N N . ARG A 1 156 ? -14.460 4.734 22.475 1.00 90.44 156 ARG A N 1
ATOM 1197 C CA . ARG A 1 156 ? -13.908 6.008 22.965 1.00 90.44 156 ARG A CA 1
ATOM 1198 C C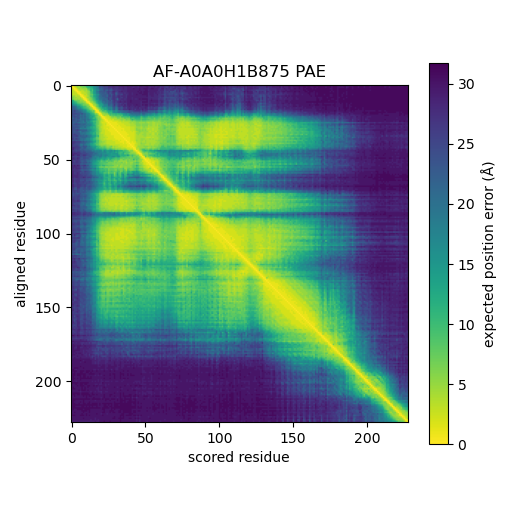 . ARG A 1 156 ? -14.992 6.993 23.395 1.00 90.44 156 ARG A C 1
ATOM 1200 O O . ARG A 1 156 ? -14.857 7.613 24.442 1.00 90.44 156 ARG A O 1
ATOM 1207 N N . ARG A 1 157 ? -16.088 7.114 22.637 1.00 90.69 157 ARG A N 1
ATOM 1208 C CA . ARG A 1 157 ? -17.225 7.973 23.017 1.00 90.69 157 ARG A CA 1
ATOM 1209 C C . ARG A 1 157 ? -17.861 7.522 24.333 1.00 90.69 157 ARG A C 1
ATOM 1211 O O . ARG A 1 157 ? -18.035 8.336 25.231 1.00 90.69 157 ARG A O 1
ATOM 1218 N N . LYS A 1 158 ? -18.120 6.220 24.490 1.00 91.38 158 LYS A N 1
ATOM 1219 C CA . LYS A 1 158 ? -18.675 5.656 25.733 1.00 91.38 158 LYS A CA 1
ATOM 1220 C C . LYS A 1 158 ? -17.741 5.845 26.932 1.00 91.38 158 LYS A C 1
ATOM 1222 O O . LYS A 1 158 ? -18.215 6.049 28.045 1.00 91.38 158 LYS A O 1
ATOM 1227 N N . GLU A 1 159 ? -16.430 5.746 26.734 1.00 90.75 159 GLU A N 1
ATOM 1228 C CA . GLU A 1 159 ? -15.437 5.993 27.785 1.00 90.75 159 GLU A CA 1
ATOM 1229 C C . GLU A 1 159 ? -15.413 7.463 28.208 1.00 90.75 159 GLU A C 1
ATOM 1231 O O . GLU A 1 159 ? -15.418 7.746 29.405 1.00 90.75 159 GLU A O 1
ATOM 1236 N N . LEU A 1 160 ? -15.472 8.393 27.251 1.00 90.00 160 LEU A N 1
ATOM 1237 C CA . LEU A 1 160 ? -15.573 9.825 27.536 1.00 90.00 160 LEU A CA 1
ATOM 1238 C C . LEU A 1 160 ? -16.858 10.158 28.302 1.00 90.00 160 LEU A C 1
ATOM 1240 O O . LEU A 1 160 ? -16.780 10.807 29.340 1.00 90.00 160 LEU A O 1
ATOM 1244 N N . GLU A 1 161 ? -18.009 9.628 27.881 1.00 89.75 161 GLU A N 1
ATOM 1245 C CA . GLU A 1 161 ? -19.280 9.819 28.595 1.00 89.75 161 GLU A CA 1
ATOM 1246 C C . GLU A 1 161 ? -19.229 9.275 30.032 1.00 89.75 161 GLU A C 1
ATOM 1248 O O . GLU A 1 161 ? -19.787 9.875 30.951 1.00 89.75 161 GLU A O 1
ATOM 1253 N N . LYS A 1 162 ? -18.554 8.140 30.264 1.00 87.75 162 LYS A N 1
ATOM 1254 C CA . LYS A 1 162 ? -18.358 7.594 31.619 1.00 87.75 162 LYS A CA 1
ATOM 1255 C C . LYS A 1 162 ? -17.452 8.481 32.466 1.00 87.75 162 LYS A C 1
ATOM 1257 O O . LYS A 1 162 ? -17.744 8.682 33.641 1.00 87.75 162 LYS A O 1
ATOM 1262 N N . LEU A 1 163 ? -16.374 9.008 31.887 1.00 87.31 163 LEU A N 1
ATOM 1263 C CA . LEU A 1 163 ? -15.474 9.933 32.576 1.00 87.31 163 LEU A CA 1
ATOM 1264 C C . LEU A 1 163 ? -16.174 11.255 32.905 1.00 87.31 163 LEU A C 1
ATOM 1266 O O . LEU A 1 163 ? -15.984 11.781 33.994 1.00 87.31 163 LEU A O 1
ATOM 1270 N N . GLU A 1 164 ? -17.008 11.776 32.007 1.00 87.44 164 GLU A N 1
ATOM 1271 C CA . GLU A 1 164 ? -17.822 12.971 32.252 1.00 87.44 164 GLU A CA 1
ATOM 1272 C C . GLU A 1 164 ? -18.853 12.734 33.354 1.00 87.44 164 GLU A C 1
ATOM 1274 O O . GLU A 1 164 ? -18.932 13.523 34.293 1.00 87.44 164 GLU A O 1
ATOM 1279 N N . LYS A 1 165 ? -19.566 11.601 33.315 1.00 83.38 165 LYS A N 1
ATOM 1280 C CA . LYS A 1 165 ? -20.485 11.210 34.394 1.00 83.38 165 LYS A CA 1
ATOM 1281 C C . LYS A 1 165 ? -19.762 11.023 35.729 1.00 83.38 165 LYS A C 1
ATOM 1283 O O . LYS A 1 165 ? -20.302 11.402 36.760 1.00 83.38 165 LYS A O 1
ATOM 1288 N N . GLY A 1 166 ? -18.539 10.488 35.712 1.00 83.31 166 GLY A N 1
ATOM 1289 C CA . GLY A 1 166 ? -17.698 10.329 36.901 1.00 83.31 166 GLY A CA 1
ATOM 1290 C C . GLY A 1 166 ? -17.127 11.639 37.457 1.00 83.31 166 GLY A C 1
ATOM 1291 O O . GLY A 1 166 ? -16.775 11.690 38.630 1.00 83.31 166 GLY A O 1
ATOM 1292 N N . LYS A 1 167 ? -17.052 12.704 36.647 1.00 84.56 167 LYS A N 1
ATOM 1293 C CA . LYS A 1 167 ? -16.660 14.053 37.094 1.00 84.56 167 LYS A CA 1
ATOM 1294 C C . LYS A 1 167 ? -17.804 14.821 37.761 1.00 84.56 167 LYS A C 1
ATOM 1296 O O . LYS A 1 167 ? -17.539 15.846 38.385 1.00 84.56 167 LYS A O 1
ATOM 1301 N N . MET A 1 168 ? -19.053 14.371 37.621 1.00 77.50 168 MET A N 1
ATOM 1302 C CA . MET A 1 168 ? -20.196 15.034 38.251 1.00 77.50 168 MET A CA 1
ATOM 1303 C C . MET A 1 168 ? -20.142 14.874 39.770 1.00 77.50 168 MET A C 1
ATOM 1305 O O . MET A 1 168 ? -19.851 13.796 40.290 1.00 77.50 168 MET A O 1
ATOM 1309 N N . SER A 1 169 ? -20.445 15.953 40.493 1.00 82.75 169 SER A N 1
ATOM 1310 C CA . SER A 1 169 ? -20.471 15.910 41.953 1.00 82.75 169 SER A CA 1
ATOM 1311 C C . SER A 1 169 ? -21.641 15.040 42.455 1.00 82.75 169 SER A C 1
ATOM 1313 O O . SER A 1 169 ? -22.734 15.085 41.875 1.00 82.75 169 SER A O 1
ATOM 1315 N N . PRO A 1 170 ? -21.479 14.273 43.554 1.00 80.06 170 PRO A N 1
ATOM 1316 C CA . PRO A 1 170 ? -22.554 13.434 44.091 1.00 80.06 170 PRO A CA 1
ATOM 1317 C C . PRO A 1 170 ? -23.849 14.210 44.380 1.00 80.06 170 PRO A C 1
ATOM 1319 O O . PRO A 1 170 ? -24.939 13.726 44.092 1.00 80.06 170 PRO A O 1
ATOM 1322 N N . LEU A 1 171 ? -23.742 15.444 44.887 1.00 81.25 171 LEU A N 1
ATOM 1323 C CA . LEU A 1 171 ? -24.888 16.313 45.187 1.00 81.25 171 LEU A CA 1
ATOM 1324 C C . LEU A 1 171 ? -25.704 16.690 43.940 1.00 81.25 171 LEU A C 1
ATOM 1326 O O . LEU A 1 171 ? -26.927 16.808 44.024 1.00 81.25 171 LEU A O 1
ATOM 1330 N N . GLU A 1 172 ? -25.056 16.885 42.792 1.00 78.88 172 GLU A N 1
ATOM 1331 C CA . GLU A 1 172 ? -25.739 17.203 41.532 1.00 78.88 172 GLU A CA 1
ATOM 1332 C C . GLU A 1 172 ? -26.389 15.970 40.906 1.00 78.88 172 GLU A C 1
ATOM 1334 O O . GLU A 1 172 ? -27.488 16.069 40.355 1.00 78.88 172 GLU A O 1
ATOM 1339 N N . MET A 1 173 ? -25.776 14.795 41.073 1.00 73.00 173 MET A N 1
ATOM 1340 C CA . MET A 1 173 ? -26.328 13.524 40.604 1.00 73.00 173 MET A CA 1
ATOM 1341 C C . MET A 1 173 ? -27.719 13.250 41.209 1.00 73.00 173 MET A C 1
ATOM 1343 O O . MET A 1 173 ? -28.644 12.902 40.473 1.00 73.00 173 MET A O 1
ATOM 1347 N N . PHE A 1 17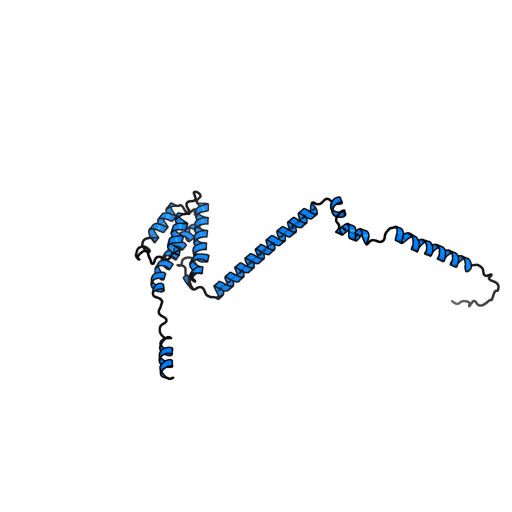4 ? -27.917 13.527 42.506 1.00 75.38 174 PHE A N 1
ATOM 1348 C CA . PHE A 1 174 ? -29.205 13.352 43.205 1.00 75.38 174 PHE A CA 1
ATOM 1349 C C . PHE A 1 174 ? -30.279 14.403 42.870 1.00 75.38 174 PHE A C 1
ATOM 1351 O O . PHE A 1 174 ? -31.440 14.239 43.246 1.00 75.38 174 PHE A O 1
ATOM 1358 N N . ARG A 1 175 ? -29.937 15.485 42.159 1.00 76.75 175 ARG A N 1
ATOM 1359 C CA . ARG A 1 175 ? -30.896 16.543 41.779 1.00 76.75 175 ARG A CA 1
ATOM 1360 C C . ARG A 1 175 ? -31.552 16.315 40.415 1.00 76.75 175 ARG A C 1
ATOM 1362 O O . ARG A 1 175 ? -32.464 17.066 40.056 1.00 76.75 175 ARG A O 1
ATOM 1369 N N . THR A 1 176 ? -31.120 15.301 39.666 1.00 76.88 176 THR A N 1
ATOM 1370 C CA . THR A 1 176 ? -31.673 14.974 38.345 1.00 76.88 176 THR A CA 1
ATOM 1371 C C . THR A 1 176 ? -33.105 14.429 38.426 1.00 76.88 176 THR A C 1
ATOM 1373 O O . THR A 1 176 ? -33.545 13.867 39.431 1.00 76.88 176 THR A O 1
ATOM 1376 N N . ASN A 1 177 ? -33.865 14.615 37.342 1.00 70.94 177 ASN A N 1
ATOM 1377 C CA . ASN A 1 177 ? -35.285 14.245 37.271 1.00 70.94 177 ASN A CA 1
ATOM 1378 C C . ASN A 1 177 ? -35.526 12.733 37.430 1.00 70.94 177 ASN A C 1
ATOM 1380 O O . ASN A 1 177 ? -36.593 12.335 37.892 1.00 70.94 177 ASN A O 1
ATOM 1384 N N . GLU A 1 178 ? -34.540 11.902 37.084 1.00 73.25 178 GLU A N 1
ATOM 1385 C CA . GLU A 1 178 ? -34.600 10.446 37.251 1.00 73.25 178 GLU A CA 1
ATOM 1386 C C . GLU A 1 178 ? -34.607 10.046 38.734 1.00 73.25 178 GLU A C 1
ATOM 1388 O O . GLU A 1 178 ? -35.480 9.291 39.162 1.00 73.25 178 GLU A O 1
ATOM 1393 N N . PHE A 1 179 ? -33.725 10.634 39.551 1.00 67.25 179 PHE A N 1
ATOM 1394 C CA . PHE A 1 179 ? -33.701 10.397 41.000 1.00 67.25 179 PHE A CA 1
ATOM 1395 C C . PHE A 1 179 ? -34.931 10.966 41.715 1.00 67.25 179 PHE A C 1
ATOM 1397 O O . PHE A 1 179 ? -35.442 10.344 42.644 1.00 67.25 179 PHE A O 1
ATOM 1404 N N . LYS A 1 180 ? -35.469 12.104 41.255 1.00 73.50 180 LYS A N 1
ATOM 1405 C CA . LYS A 1 180 ? -36.718 12.664 41.802 1.00 73.50 180 LYS A CA 1
ATOM 1406 C C . LYS A 1 180 ? -37.910 11.722 41.620 1.00 73.50 180 LYS A C 1
ATOM 1408 O O . LYS A 1 180 ? -38.702 11.583 42.546 1.00 73.50 180 LYS A O 1
ATOM 1413 N N . ARG A 1 181 ? -38.019 11.054 40.463 1.00 73.06 181 ARG A N 1
ATOM 1414 C CA . ARG A 1 181 ? -39.080 10.065 40.196 1.00 73.06 181 ARG A CA 1
ATOM 1415 C C . ARG A 1 181 ? -38.967 8.839 41.098 1.00 73.06 181 ARG A C 1
ATOM 1417 O O . ARG A 1 181 ? -39.976 8.384 41.629 1.00 73.06 181 ARG A O 1
ATOM 1424 N N . LEU A 1 182 ? -37.747 8.337 41.296 1.00 70.81 182 LEU A N 1
ATOM 1425 C CA . LEU A 1 182 ? -37.497 7.217 42.203 1.00 70.81 182 LEU A CA 1
ATOM 1426 C C . LEU A 1 182 ? -37.894 7.581 43.640 1.00 70.81 182 LEU A C 1
ATOM 1428 O O . LEU A 1 182 ? -38.617 6.826 44.285 1.00 70.81 182 LEU A O 1
ATOM 1432 N N . ASN A 1 183 ? -37.506 8.779 44.091 1.00 66.44 183 ASN A N 1
ATOM 1433 C CA . ASN A 1 183 ? -37.845 9.288 45.418 1.00 66.44 183 ASN A CA 1
ATOM 1434 C C . ASN A 1 183 ? -39.359 9.479 45.612 1.00 66.44 183 ASN A C 1
ATOM 1436 O O . ASN A 1 183 ? -39.864 9.246 46.699 1.00 66.44 183 ASN A O 1
ATOM 1440 N N . SER A 1 184 ? -40.098 9.849 44.560 1.00 68.81 184 SER A N 1
ATOM 1441 C CA . SER A 1 184 ? -41.564 9.958 44.619 1.00 68.81 184 SER A CA 1
ATOM 1442 C C . SER A 1 184 ? -42.308 8.619 44.573 1.00 68.81 184 SER A C 1
ATOM 1444 O O . SER A 1 184 ? -43.503 8.596 44.837 1.00 68.81 184 SER A O 1
ATOM 1446 N N . SER A 1 185 ? -41.638 7.520 44.202 1.00 72.12 185 SER A N 1
ATOM 1447 C CA . SER A 1 185 ? -42.242 6.176 44.192 1.00 72.12 185 SER A CA 1
ATOM 1448 C C . SER A 1 185 ? -42.051 5.418 45.506 1.00 72.12 185 SER A C 1
ATOM 1450 O O . SER A 1 185 ? -42.677 4.380 45.708 1.00 72.12 185 SER A O 1
ATOM 1452 N N . LEU A 1 186 ? -41.177 5.917 46.386 1.00 68.25 186 LEU A N 1
ATOM 1453 C CA . LEU A 1 186 ? -40.976 5.338 47.704 1.00 68.25 186 LEU A CA 1
ATOM 1454 C C . LEU A 1 186 ? -42.122 5.784 48.624 1.00 68.25 186 LEU A C 1
ATOM 1456 O O . LEU A 1 186 ? -42.389 6.987 48.694 1.00 68.25 186 LEU A O 1
ATOM 1460 N N . PRO A 1 187 ? -42.798 4.848 49.316 1.00 67.00 187 PRO A N 1
ATOM 1461 C CA . PRO A 1 187 ? -43.811 5.195 50.306 1.00 67.00 187 PRO A CA 1
ATOM 1462 C C . PRO A 1 187 ? -43.181 6.079 51.385 1.00 67.00 187 PRO A C 1
ATOM 1464 O O . PRO A 1 187 ? -42.042 5.861 51.815 1.00 67.00 187 PRO A O 1
ATOM 1467 N N . GLY A 1 188 ? -43.902 7.128 51.772 1.00 64.31 188 GLY A N 1
ATOM 1468 C CA . GLY A 1 188 ? -43.397 8.112 52.717 1.00 64.31 188 GLY A CA 1
ATOM 1469 C C . GLY A 1 188 ? -43.251 7.507 54.117 1.00 64.31 188 GLY A C 1
ATOM 1470 O O . GLY A 1 188 ? -43.926 6.534 54.452 1.00 64.31 188 GLY A O 1
ATOM 1471 N N . PRO A 1 189 ? -42.426 8.097 54.999 1.00 61.50 189 PRO A N 1
ATOM 1472 C CA . PRO A 1 189 ? -42.320 7.650 56.390 1.00 61.50 189 PRO A CA 1
ATOM 1473 C C . PRO A 1 189 ? -43.654 7.728 57.162 1.00 61.50 189 PRO A C 1
ATOM 1475 O O . PRO A 1 189 ? -43.786 7.094 58.206 1.00 61.50 189 PRO A O 1
ATOM 1478 N N . SER A 1 190 ? -44.650 8.465 56.656 1.00 57.62 190 SER A N 1
ATOM 1479 C CA . SER A 1 190 ? -46.012 8.503 57.203 1.00 57.62 190 SER A CA 1
ATOM 1480 C C . SER A 1 190 ? -46.813 7.222 56.976 1.00 57.62 190 SER A C 1
ATOM 1482 O O . SER A 1 190 ? -47.765 6.981 57.713 1.00 57.62 190 SER A O 1
ATOM 1484 N N . ASP A 1 191 ? -46.432 6.399 55.999 1.00 55.25 191 ASP A N 1
ATOM 1485 C CA . ASP A 1 191 ? -47.235 5.247 55.576 1.00 55.25 191 ASP A CA 1
ATOM 1486 C C . ASP A 1 191 ? -46.977 4.015 56.464 1.00 55.25 191 ASP A C 1
ATOM 1488 O O . ASP A 1 191 ? -47.778 3.090 56.496 1.00 55.25 191 ASP A O 1
ATOM 1492 N N . TYR A 1 192 ? -45.902 4.026 57.262 1.00 55.03 192 TYR A N 1
ATOM 1493 C CA . TYR A 1 192 ? -45.507 2.915 58.141 1.00 55.03 192 TYR A CA 1
ATOM 1494 C C . TYR A 1 192 ? -46.001 3.036 59.591 1.00 55.03 192 TYR A C 1
ATOM 1496 O O . TYR A 1 192 ? -45.799 2.120 60.388 1.00 55.03 192 TYR A O 1
ATOM 1504 N N . ILE A 1 193 ? -46.626 4.156 59.969 1.00 53.53 193 ILE A N 1
ATOM 1505 C CA . ILE A 1 193 ? -46.986 4.414 61.376 1.00 53.53 193 ILE A CA 1
ATOM 1506 C C . ILE A 1 193 ? -48.389 3.890 61.722 1.00 53.53 193 ILE A C 1
ATOM 1508 O O . ILE A 1 193 ? -48.650 3.565 62.880 1.00 53.53 193 ILE A O 1
ATOM 1512 N N . VAL A 1 194 ? -49.282 3.733 60.743 1.00 53.34 194 VAL A N 1
ATOM 1513 C CA . VAL A 1 194 ? -50.675 3.335 61.018 1.00 53.34 194 VAL A CA 1
ATOM 1514 C C . VAL A 1 194 ? -50.883 1.821 61.127 1.00 53.34 194 VAL A C 1
ATOM 1516 O O . VAL A 1 194 ? -51.738 1.396 61.902 1.00 53.34 194 VAL A O 1
ATOM 1519 N N . ASP A 1 195 ? -50.057 1.002 60.471 1.00 52.41 195 ASP A N 1
ATOM 1520 C CA . ASP A 1 195 ? -50.275 -0.454 60.439 1.00 52.41 195 ASP A CA 1
ATOM 1521 C C . ASP A 1 195 ? -49.683 -1.187 61.658 1.00 52.41 195 ASP A C 1
ATOM 1523 O O . ASP A 1 195 ? -50.284 -2.119 62.194 1.00 52.41 195 ASP A O 1
ATOM 1527 N N . GLY A 1 196 ? -48.525 -0.745 62.161 1.00 51.38 196 GLY A N 1
ATOM 1528 C CA . GLY A 1 196 ? -47.842 -1.415 63.277 1.00 51.38 196 GLY A CA 1
ATOM 1529 C C . GLY A 1 196 ? -48.492 -1.175 64.644 1.00 51.38 196 GLY A C 1
ATOM 1530 O O . GLY A 1 196 ? -48.581 -2.086 65.468 1.00 51.38 196 GLY A O 1
ATOM 1531 N N . VAL A 1 197 ? -48.982 0.042 64.895 1.00 53.41 197 VAL A N 1
ATOM 1532 C CA . VAL A 1 197 ? -49.530 0.419 66.211 1.00 53.41 197 VAL A CA 1
ATOM 1533 C C . VAL A 1 197 ? -50.923 -0.187 66.428 1.00 53.41 197 VAL A C 1
ATOM 1535 O O . VAL A 1 197 ? -51.233 -0.631 67.535 1.00 53.41 197 VAL A O 1
ATOM 1538 N N . PHE A 1 198 ? -51.737 -0.309 65.373 1.00 51.62 198 PHE A N 1
ATOM 1539 C CA . PHE A 1 198 ? -53.066 -0.930 65.455 1.00 51.62 198 PHE A CA 1
ATOM 1540 C C . PHE A 1 198 ? -52.990 -2.448 65.712 1.00 51.62 198 PHE A C 1
ATOM 1542 O O . PHE A 1 198 ? -53.817 -3.003 66.441 1.00 51.62 198 PHE A O 1
ATOM 1549 N N . SER A 1 199 ? -51.959 -3.120 65.183 1.00 53.47 199 SER A N 1
ATOM 1550 C CA . SER A 1 199 ? -51.741 -4.561 65.385 1.00 53.47 199 SER A CA 1
ATOM 1551 C C . SER A 1 199 ? -51.321 -4.922 66.817 1.00 53.47 199 SER A C 1
ATOM 1553 O O . SER A 1 199 ? -51.693 -5.983 67.313 1.00 53.47 199 SER A O 1
ATOM 1555 N N . ILE A 1 200 ? -50.561 -4.061 67.503 1.00 59.03 200 ILE A N 1
ATOM 1556 C CA . ILE A 1 200 ? -50.093 -4.334 68.875 1.00 59.03 200 ILE A CA 1
ATOM 1557 C C . ILE A 1 200 ? -51.225 -4.131 69.892 1.00 59.03 200 ILE A C 1
ATOM 1559 O O . ILE A 1 200 ? -51.363 -4.907 70.839 1.00 59.03 200 ILE A O 1
ATOM 1563 N N . ILE A 1 201 ? -52.067 -3.113 69.687 1.00 59.19 201 ILE A N 1
ATOM 1564 C CA . ILE A 1 201 ? -53.180 -2.804 70.598 1.00 59.19 201 ILE A CA 1
ATOM 1565 C C . ILE A 1 201 ? -54.257 -3.898 70.535 1.00 59.19 201 ILE A C 1
ATOM 1567 O O . ILE A 1 201 ? -54.791 -4.306 71.567 1.00 59.19 201 ILE A O 1
ATOM 1571 N N . THR A 1 202 ? -54.545 -4.420 69.341 1.00 55.97 202 THR A N 1
ATOM 1572 C CA . THR A 1 202 ? -55.559 -5.471 69.149 1.00 55.97 202 THR A CA 1
ATOM 1573 C C . THR A 1 202 ? -55.134 -6.822 69.736 1.00 55.97 202 THR A C 1
ATOM 1575 O O . THR A 1 202 ? -55.961 -7.507 70.337 1.00 55.97 202 THR A O 1
ATOM 1578 N N . TRP A 1 203 ? -53.848 -7.181 69.668 1.00 56.34 203 TRP A N 1
ATOM 1579 C CA . TRP A 1 203 ? -53.324 -8.405 70.295 1.00 56.34 203 TRP A CA 1
ATOM 1580 C C . TRP A 1 203 ? -53.384 -8.383 71.829 1.00 56.34 203 TRP A C 1
ATOM 1582 O O . TRP A 1 203 ? -53.662 -9.408 72.452 1.00 56.34 203 TRP A O 1
ATOM 1592 N N . ASN A 1 204 ? -53.167 -7.221 72.451 1.00 53.56 204 ASN A N 1
ATOM 1593 C CA . ASN A 1 204 ? -53.124 -7.112 73.912 1.00 53.56 204 ASN A CA 1
ATOM 1594 C C . ASN A 1 204 ? -54.518 -7.222 74.562 1.00 53.56 204 ASN A C 1
ATOM 1596 O O . ASN A 1 204 ? -54.653 -7.795 75.641 1.00 53.56 204 ASN A O 1
ATOM 1600 N N . LEU A 1 205 ? -55.577 -6.746 73.892 1.00 57.88 205 LEU A N 1
ATOM 1601 C CA . LEU A 1 205 ? -56.947 -6.900 74.402 1.00 57.88 205 LEU A CA 1
ATOM 1602 C C . LEU A 1 205 ? -57.455 -8.349 74.333 1.00 57.88 205 LEU A C 1
ATOM 1604 O O . LEU A 1 205 ? -58.185 -8.778 75.224 1.00 57.88 205 LEU A O 1
ATOM 1608 N N . ALA A 1 206 ? -57.061 -9.113 73.310 1.00 58.03 206 ALA A N 1
ATOM 1609 C CA . ALA A 1 206 ? -57.476 -10.510 73.164 1.00 58.03 206 ALA A CA 1
ATOM 1610 C C . ALA A 1 206 ? -56.898 -11.410 74.272 1.00 58.03 206 ALA A C 1
ATOM 1612 O O . ALA A 1 206 ? -57.575 -12.316 74.753 1.00 58.03 206 ALA A O 1
ATOM 1613 N N . LEU A 1 207 ? -55.673 -11.126 74.725 1.00 57.78 207 LEU A N 1
ATOM 1614 C CA . LEU A 1 207 ? -54.996 -11.917 75.755 1.00 57.78 207 LEU A CA 1
ATOM 1615 C C . LEU A 1 207 ? -55.586 -11.702 77.161 1.00 57.78 207 LEU A C 1
ATOM 1617 O O . LEU A 1 207 ? -55.550 -12.609 77.990 1.00 57.78 207 LEU A O 1
ATOM 1621 N N . LEU A 1 208 ? -56.176 -10.529 77.420 1.0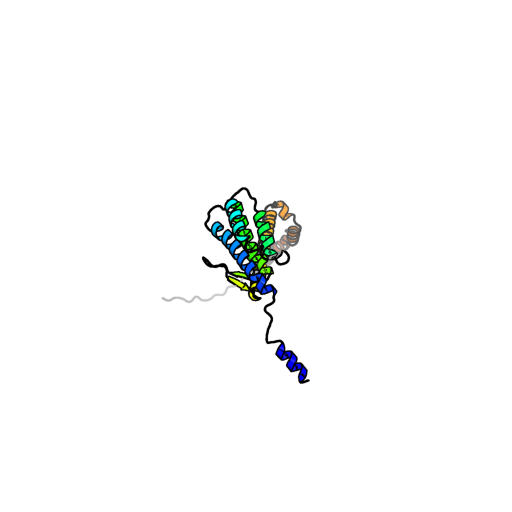0 55.16 208 LEU A N 1
ATOM 1622 C CA . LEU A 1 208 ? -56.758 -10.192 78.722 1.00 55.16 208 LEU A CA 1
ATOM 1623 C C . LEU A 1 208 ? -58.152 -10.811 78.941 1.00 55.16 208 LEU A C 1
ATOM 1625 O O . LEU A 1 208 ? -58.550 -11.040 80.081 1.00 55.16 208 LEU A O 1
ATOM 1629 N N . VAL A 1 209 ? -58.889 -11.118 77.867 1.00 57.94 209 VAL A N 1
ATOM 1630 C CA . VAL A 1 209 ? -60.234 -11.722 77.956 1.00 57.94 209 VAL A CA 1
ATOM 1631 C C . VAL A 1 209 ? -60.171 -13.233 78.225 1.00 57.94 209 VAL A C 1
ATOM 1633 O O . VAL A 1 209 ? -61.078 -13.778 78.850 1.00 57.94 209 VAL A O 1
ATOM 1636 N N . SER A 1 210 ? -59.086 -13.918 77.847 1.00 56.78 210 SER A N 1
ATOM 1637 C CA . SER A 1 210 ? -58.957 -15.372 78.040 1.00 56.78 210 SER A CA 1
ATOM 1638 C C . SER A 1 210 ? -58.550 -15.822 79.452 1.00 56.78 210 SER A C 1
ATOM 1640 O O . SER A 1 210 ? -58.625 -17.016 79.721 1.00 56.78 210 SER A O 1
ATOM 1642 N N . TYR A 1 211 ? -58.146 -14.927 80.364 1.00 53.84 211 TYR A N 1
ATOM 1643 C CA . TYR A 1 211 ? -57.577 -15.323 81.670 1.00 53.84 211 TYR A CA 1
ATOM 1644 C C . TYR A 1 211 ? -58.560 -15.311 82.860 1.00 53.84 211 TYR A C 1
ATOM 1646 O O . TYR A 1 211 ? -58.146 -15.521 83.997 1.00 53.84 211 TYR A O 1
ATOM 1654 N N . SER A 1 212 ? -59.860 -15.104 82.625 1.00 57.59 212 SER A N 1
ATOM 1655 C CA . SER A 1 212 ? -60.891 -15.144 83.677 1.00 57.59 212 SER A CA 1
ATOM 1656 C C . SER A 1 212 ? -61.876 -16.296 83.468 1.00 57.59 212 SER A C 1
ATOM 1658 O O . SER A 1 212 ? -63.030 -16.072 83.114 1.00 57.59 212 SER A O 1
ATOM 1660 N N . GLN A 1 213 ? -61.441 -17.533 83.726 1.00 52.53 213 GLN A N 1
ATOM 1661 C CA . GLN A 1 213 ? -62.343 -18.628 84.106 1.00 52.53 213 GLN A CA 1
ATOM 1662 C C . GLN A 1 213 ? -61.779 -19.388 85.323 1.00 52.53 213 GLN A C 1
ATOM 1664 O O . GLN A 1 213 ? -60.585 -19.688 85.341 1.00 52.53 213 GLN A O 1
ATOM 1669 N N . PRO A 1 214 ? -62.598 -19.670 86.357 1.00 50.94 214 PRO A N 1
ATOM 1670 C CA . PRO A 1 214 ? -62.149 -20.363 87.560 1.00 50.94 214 PRO A CA 1
ATOM 1671 C C . PRO A 1 214 ? -62.026 -21.870 87.303 1.00 50.94 214 PRO A C 1
ATOM 1673 O O . PRO A 1 214 ? -62.964 -22.506 86.829 1.00 50.94 214 PRO A O 1
ATOM 1676 N N . ILE A 1 215 ? -60.867 -22.439 87.633 1.00 46.06 215 ILE A N 1
ATOM 1677 C CA . ILE A 1 215 ? -60.606 -23.880 87.575 1.00 46.06 215 ILE A CA 1
ATOM 1678 C C . ILE A 1 215 ? -61.063 -24.487 88.904 1.00 46.06 215 ILE A C 1
ATOM 1680 O O . ILE A 1 215 ? -60.436 -24.266 89.941 1.00 46.06 215 ILE A O 1
ATOM 1684 N N . SER A 1 216 ? -62.163 -25.236 88.869 1.00 51.34 216 SER A N 1
ATOM 1685 C CA . SER A 1 216 ? -62.581 -26.160 89.921 1.00 51.34 216 SER A CA 1
ATOM 1686 C C . SER A 1 216 ? -62.627 -27.582 89.373 1.00 51.34 216 SER A C 1
ATOM 1688 O O . SER A 1 216 ? -63.019 -27.790 88.231 1.00 51.34 216 SER A O 1
ATOM 1690 N N . GLU A 1 217 ? -62.306 -28.510 90.270 1.00 46.38 217 GLU A N 1
ATOM 1691 C CA . GLU A 1 217 ? -62.514 -29.961 90.226 1.00 46.38 217 GLU A CA 1
ATOM 1692 C C . GLU A 1 217 ? -61.389 -30.854 89.690 1.00 46.38 217 GLU A C 1
ATOM 1694 O O . GLU A 1 217 ? -60.795 -30.670 88.632 1.00 46.38 217 GLU A O 1
ATOM 1699 N N . ALA A 1 218 ? -61.095 -31.809 90.569 1.00 49.78 218 ALA A N 1
ATOM 1700 C CA . ALA A 1 218 ? -60.087 -32.839 90.532 1.00 49.78 218 ALA A CA 1
ATOM 1701 C C . ALA A 1 218 ? -60.605 -34.077 89.801 1.00 49.78 218 ALA A C 1
ATOM 1703 O O . ALA A 1 218 ? -61.792 -34.374 89.881 1.00 49.78 218 ALA A O 1
ATOM 1704 N N . GLU A 1 219 ? -59.698 -34.871 89.238 1.00 51.94 219 GLU A N 1
ATOM 1705 C CA . GLU A 1 219 ? -59.896 -36.317 89.186 1.00 51.94 219 GLU A CA 1
ATOM 1706 C C . GLU A 1 219 ? -58.548 -37.044 89.134 1.00 51.94 219 GLU A C 1
ATOM 1708 O O . GLU A 1 219 ? -57.607 -36.635 88.451 1.00 51.94 219 GLU A O 1
ATOM 1713 N N . GLU A 1 220 ? -58.458 -38.086 89.955 1.00 53.00 220 GLU A N 1
ATOM 1714 C CA . GLU A 1 220 ? -57.360 -39.039 90.059 1.00 53.00 220 GLU A CA 1
ATOM 1715 C C . GLU A 1 220 ? -57.156 -39.814 88.748 1.00 53.00 220 GLU A C 1
ATOM 1717 O O . GLU A 1 220 ? -58.121 -40.108 88.054 1.00 53.00 220 GLU A O 1
ATOM 1722 N N . MET A 1 221 ? -55.928 -40.268 88.468 1.00 41.09 221 MET A N 1
ATOM 1723 C CA . MET A 1 221 ? -55.626 -41.709 88.393 1.00 41.09 221 MET A CA 1
ATOM 1724 C C . MET A 1 221 ? -54.216 -42.004 87.860 1.00 41.09 221 MET A C 1
ATOM 1726 O O . MET A 1 221 ? -53.805 -41.538 86.804 1.00 41.09 221 MET A O 1
ATOM 1730 N N . SE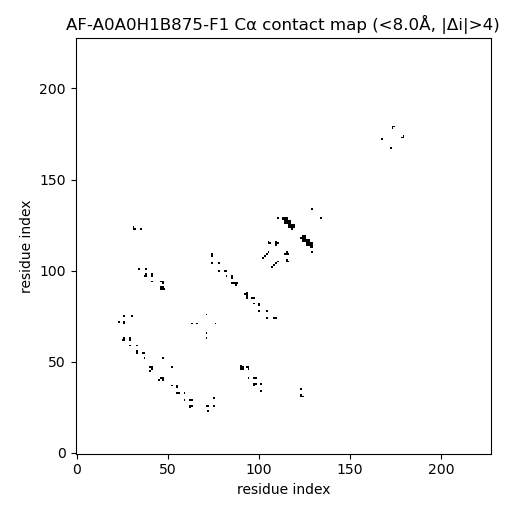R A 1 222 ? -53.583 -42.946 88.566 1.00 46.47 222 SER A N 1
ATOM 1731 C CA . SER A 1 222 ? -52.744 -44.025 88.028 1.00 46.47 222 SER A CA 1
ATOM 1732 C C . SER A 1 222 ? -51.312 -43.701 87.573 1.00 46.47 222 SER A C 1
ATOM 1734 O O . SER A 1 222 ? -51.024 -43.409 86.417 1.00 46.47 222 SER A O 1
ATOM 1736 N N . PHE A 1 223 ? -50.382 -43.942 88.502 1.00 54.66 223 PHE A N 1
ATOM 1737 C CA . PHE A 1 223 ? -49.046 -44.467 88.200 1.00 54.66 223 PHE A CA 1
ATOM 1738 C C . PHE A 1 223 ? -49.133 -45.936 87.747 1.00 54.66 223 PHE A C 1
ATOM 1740 O O . PHE A 1 223 ? -49.971 -46.678 88.270 1.00 54.66 223 PHE A O 1
ATOM 1747 N N . PRO A 1 224 ? -48.192 -46.398 86.908 1.00 54.06 224 PRO A N 1
ATOM 1748 C CA . PRO A 1 224 ? -47.663 -47.746 87.017 1.00 54.06 224 PRO A CA 1
ATOM 1749 C C . PRO A 1 224 ? -46.201 -47.744 87.479 1.00 54.06 224 PRO A C 1
ATOM 1751 O O . PRO A 1 224 ? -45.381 -46.911 87.093 1.00 54.06 224 PRO A O 1
ATOM 1754 N N . ASP A 1 225 ? -45.940 -48.719 88.339 1.00 51.16 225 ASP A N 1
ATOM 1755 C CA . ASP A 1 225 ? -44.720 -48.999 89.076 1.00 51.16 225 ASP A CA 1
ATOM 1756 C C . ASP A 1 225 ? -43.787 -49.944 88.289 1.00 51.16 225 ASP A C 1
ATOM 1758 O O . ASP A 1 225 ? -44.242 -50.911 87.683 1.00 51.16 225 ASP A O 1
ATOM 1762 N N . VAL A 1 226 ? -42.494 -49.606 88.338 1.00 50.06 226 VAL A N 1
ATOM 1763 C CA . VAL A 1 226 ? -41.269 -50.430 88.466 1.00 50.06 226 VAL A CA 1
ATOM 1764 C C . VAL A 1 226 ? -40.990 -51.657 87.578 1.00 50.06 226 VAL A C 1
ATOM 1766 O O . VAL A 1 226 ? -41.746 -52.618 87.483 1.00 50.06 226 VAL A O 1
ATOM 1769 N N . GLY A 1 227 ? -39.724 -51.696 87.141 1.00 49.84 227 GLY A N 1
ATOM 1770 C CA . GLY A 1 227 ? -38.881 -52.901 87.120 1.00 49.84 227 GLY A CA 1
ATOM 1771 C C . GLY A 1 227 ? -38.021 -52.980 85.858 1.00 49.84 227 GLY A C 1
ATOM 1772 O O . GLY A 1 227 ? -38.545 -52.811 84.765 1.00 49.84 227 GLY A O 1
ATOM 1773 N N . ALA A 1 228 ? -36.718 -53.245 85.884 1.00 43.00 228 ALA A N 1
ATOM 1774 C CA . ALA A 1 228 ? -35.716 -53.456 86.927 1.00 43.00 228 ALA A CA 1
ATOM 1775 C C . ALA A 1 228 ? -34.336 -53.269 86.262 1.00 43.00 228 ALA A C 1
ATOM 1777 O O . ALA A 1 228 ? -34.268 -53.437 85.020 1.00 43.00 228 ALA A O 1
#

Organism: NCBI:txid2060906

Radius of gyration: 45.92 Å; Cα contacts (8 Å, |Δi|>4): 100; chains: 1; bounding box: 84×71×133 Å

Solvent-accessible surface area (backbone atoms only — not comparable to full-atom values): 14033 Å² total; per-residue (Å²): 124,77,70,64,56,64,58,59,71,63,66,81,75,68,84,68,78,53,76,67,58,69,67,44,50,63,53,53,50,51,48,48,51,54,46,47,67,56,44,55,52,51,68,69,76,50,74,52,51,73,67,59,54,55,49,58,52,59,73,60,43,72,81,62,70,82,52,69,85,87,74,62,59,65,68,57,56,51,50,52,52,54,53,66,66,65,75,62,95,45,41,70,57,40,37,52,52,52,50,52,49,51,49,41,44,47,68,47,59,33,41,75,71,40,34,37,70,49,79,48,88,98,48,82,60,44,81,40,74,60,50,70,67,61,53,53,56,48,50,54,51,51,51,52,50,51,51,54,49,52,51,52,49,53,50,53,50,55,50,51,53,49,52,54,60,69,68,53,53,72,75,60,62,62,67,36,72,69,47,50,51,56,60,70,69,50,82,55,85,74,70,65,60,64,64,60,58,56,54,56,58,56,55,56,57,59,61,65,67,72,73,78,74,88,90,78,88,86,81,90,83,84,85,86,83,89,85,134

pLDDT: mean 72.29, std 15.02, range [41.09, 93.06]